Protein AF-A0A8T1SJC2-F1 (afdb_monomer)

Radius of gyration: 36.07 Å; Cα contacts (8 Å, |Δi|>4): 46; chains: 1; bounding box: 62×109×78 Å

Secondary structure (DSSP, 8-state):
----TT--HHHHHHH--HHHHHHHHHHHHTT--HHHHHHHHHHH-GGG------PPPHHHHHHHHHHHHHHH-STTTSS--HHHHHHHHHHT-----HHHHHHHHHHHHHTT---S---------HHHHHHHHHHHHHHHHHHHHH-S-HHHHHHHHHHHHHHTHHHHHHHHHHHHHHHSPPGGGGG---PPP----------------------------------------------

Nearest PDB structures (foldseek):
  7qv2-assembly1_o  TM=2.869E-01  e=4.899E+00  Bacillus subtilis subsp. subtilis str. 168

Mean predicted aligned error: 22.38 Å

Solvent-accessible surface area (backbone atoms only — not comparable to full-atom values): 15825 Å² total; per-residue (Å²): 131,86,76,66,91,80,67,52,70,72,56,52,62,70,68,61,46,71,68,55,53,53,49,50,51,50,63,65,46,70,79,59,49,69,68,58,54,36,58,60,34,48,80,77,40,52,89,77,42,71,89,76,85,68,80,76,61,65,70,62,51,40,54,49,51,43,52,50,34,43,71,72,42,60,92,75,30,59,76,55,51,59,67,60,52,50,50,56,53,56,74,62,61,68,73,78,46,72,65,56,48,51,47,56,56,44,54,76,62,50,82,77,73,69,94,61,93,65,73,67,78,87,68,91,43,76,65,59,51,50,52,53,52,49,51,51,48,53,50,40,52,50,40,59,74,68,42,92,45,62,71,60,30,52,53,52,43,51,47,57,58,58,74,43,43,69,58,53,53,52,51,54,49,56,55,50,57,75,66,55,75,62,77,67,71,78,66,67,73,79,76,77,79,84,76,82,85,75,89,87,85,90,81,89,84,84,87,82,89,84,84,86,84,88,83,88,90,85,86,91,86,88,84,91,81,92,87,88,88,84,81,85,89,81,90,87,86,92,134

Sequence (239 aa):
MDADPNVNVMECWKSFNIADCITYIKQAMDPIKPETVNACWRNLWKDCVNDFKGFPAIDKEVECIVQVARQVGGDGFVDILEEEIEELIEGHRETLTNEELEELIKSSTEDEDDDDEQEEPTTWTLHKFSEVFQAAKHLNDLISDYDPSMERSLKITRSITGDLRPYQEMFEELKREQRQLPITMFFKKKQPAATSRAEPEPTTSSMTCSLSPEPGPSCPRSTSSHDDLLIVLSEEEED

Structure (mmCIF, N/CA/C/O backbone):
data_AF-A0A8T1SJC2-F1
#
_entry.id   AF-A0A8T1SJC2-F1
#
loop_
_atom_site.group_PDB
_atom_site.id
_atom_site.type_symbol
_atom_site.label_atom_id
_atom_site.label_alt_id
_atom_site.label_comp_id
_atom_site.label_asym_id
_atom_site.label_entity_id
_atom_site.label_seq_id
_atom_site.pdbx_PDB_ins_code
_atom_site.Cartn_x
_atom_site.Cartn_y
_atom_site.Cartn_z
_atom_site.occupancy
_atom_site.B_iso_or_equiv
_atom_site.auth_seq_id
_atom_site.auth_comp_id
_atom_site.auth_asym_id
_atom_site.auth_atom_id
_atom_site.pdbx_PDB_model_num
ATOM 1 N N . MET A 1 1 ? -34.058 8.484 24.237 1.00 47.44 1 MET A N 1
ATOM 2 C CA . MET A 1 1 ? -33.501 9.717 24.819 1.00 47.44 1 MET A CA 1
ATOM 3 C C . MET A 1 1 ? -34.649 10.697 24.914 1.00 47.44 1 MET A C 1
ATOM 5 O O . MET A 1 1 ? -35.005 11.297 23.907 1.00 47.44 1 MET A O 1
ATOM 9 N N . ASP A 1 2 ? -35.290 10.772 26.077 1.00 49.81 2 ASP A N 1
ATOM 10 C CA . ASP A 1 2 ? -36.198 11.877 26.373 1.00 49.81 2 ASP A CA 1
ATOM 11 C C . ASP A 1 2 ? -35.328 13.129 26.475 1.00 49.81 2 ASP A C 1
ATOM 13 O O . ASP A 1 2 ? -34.525 13.266 27.396 1.00 49.81 2 ASP A O 1
ATOM 17 N N . ALA A 1 3 ? -35.380 13.975 25.449 1.00 59.12 3 ALA A N 1
ATOM 18 C CA . ALA A 1 3 ? -34.645 15.227 25.448 1.00 59.12 3 ALA A CA 1
ATOM 19 C C . ALA A 1 3 ? -35.291 16.144 26.491 1.00 59.12 3 ALA A C 1
ATOM 21 O O . ALA A 1 3 ? -36.407 16.618 26.281 1.00 59.12 3 ALA A O 1
ATOM 22 N N . ASP A 1 4 ? -34.607 16.366 27.615 1.00 64.12 4 ASP A N 1
ATOM 23 C CA . ASP A 1 4 ? -34.983 17.410 28.563 1.00 64.12 4 ASP A CA 1
ATOM 24 C C . ASP A 1 4 ? -34.840 18.767 27.845 1.00 64.12 4 ASP A C 1
ATOM 26 O O . ASP A 1 4 ? -33.728 19.151 27.461 1.00 64.12 4 ASP A O 1
ATOM 30 N N . PRO A 1 5 ? -35.949 19.489 27.601 1.00 66.25 5 PRO A N 1
ATOM 31 C CA . PRO A 1 5 ? -35.950 20.706 26.795 1.00 66.25 5 PRO A CA 1
ATOM 32 C C . PRO A 1 5 ? -35.221 21.881 27.465 1.00 66.25 5 PRO A C 1
ATOM 34 O O . PRO A 1 5 ? -35.155 22.960 26.876 1.00 66.25 5 PRO A O 1
ATOM 37 N N . ASN A 1 6 ? -34.683 21.695 28.675 1.00 65.50 6 ASN A N 1
ATOM 38 C CA . ASN A 1 6 ? -34.000 22.735 29.435 1.00 65.50 6 ASN A CA 1
ATOM 39 C C . ASN A 1 6 ? -32.464 22.622 29.427 1.00 65.50 6 ASN A C 1
ATOM 41 O O . ASN A 1 6 ? -31.791 23.432 30.066 1.00 65.50 6 ASN A O 1
ATOM 45 N N . VAL A 1 7 ? -31.887 21.644 28.718 1.00 66.81 7 VAL A N 1
ATOM 46 C CA . VAL A 1 7 ? -30.428 21.472 28.671 1.00 66.81 7 VAL A CA 1
ATOM 47 C C . VAL A 1 7 ? -29.821 22.372 27.596 1.00 66.81 7 VAL A C 1
ATOM 49 O O . VAL A 1 7 ? -30.083 22.242 26.400 1.00 66.81 7 VAL A O 1
ATOM 52 N N . ASN A 1 8 ? -28.978 23.307 28.028 1.00 81.06 8 ASN A N 1
ATOM 53 C CA . ASN A 1 8 ? -28.219 24.173 27.137 1.00 81.06 8 ASN A CA 1
ATOM 54 C C . ASN A 1 8 ? -27.207 23.335 26.339 1.00 81.06 8 ASN A C 1
ATOM 56 O O . ASN A 1 8 ? -26.410 22.601 26.919 1.00 81.06 8 ASN A O 1
ATOM 60 N N . VAL A 1 9 ? -27.176 23.497 25.013 1.00 82.44 9 VAL A N 1
ATOM 61 C CA . VAL A 1 9 ? -26.217 22.826 24.115 1.00 82.44 9 VAL A CA 1
ATOM 62 C C . VAL A 1 9 ? -24.773 22.975 24.614 1.00 82.44 9 VAL A C 1
ATOM 64 O O . VAL A 1 9 ? -24.006 22.018 24.578 1.00 82.44 9 VAL A O 1
ATOM 67 N N . MET A 1 10 ? -24.406 24.143 25.152 1.00 84.56 10 MET A N 1
ATOM 68 C CA . MET A 1 10 ? -23.069 24.388 25.712 1.00 84.56 10 MET A CA 1
ATOM 69 C C . MET A 1 10 ? -22.755 23.546 26.952 1.00 84.56 10 MET A C 1
ATOM 71 O O . MET A 1 10 ? -21.589 23.286 27.233 1.00 84.56 10 MET A O 1
ATOM 75 N N . GLU A 1 11 ? -23.769 23.158 27.716 1.00 84.06 11 GLU A N 1
ATOM 76 C CA . GLU A 1 11 ? -23.623 22.307 28.894 1.00 84.06 11 GLU A CA 1
ATOM 77 C C . GLU A 1 11 ? -23.481 20.838 28.484 1.00 84.06 11 GLU A C 1
ATOM 79 O O . GLU A 1 11 ? -22.585 20.168 28.991 1.00 84.06 11 GLU A O 1
ATOM 84 N N . CYS A 1 12 ? -24.224 20.395 27.460 1.00 81.00 12 CYS A N 1
ATOM 85 C CA . CYS A 1 12 ? -24.012 19.093 26.817 1.00 81.00 12 CYS A CA 1
ATOM 86 C C . CYS A 1 12 ? -22.585 18.935 26.278 1.00 81.00 12 CYS A C 1
ATOM 88 O O . CYS A 1 12 ? -21.948 17.913 26.500 1.00 81.00 12 CYS A O 1
ATOM 90 N N . TRP A 1 13 ? -22.051 19.949 25.586 1.00 85.12 13 TRP A N 1
ATOM 91 C CA . TRP A 1 13 ? -20.682 19.889 25.056 1.00 85.12 13 TRP A CA 1
ATOM 92 C C . TRP A 1 13 ? -19.616 19.819 26.151 1.00 85.12 13 TRP A C 1
ATOM 94 O O . TRP A 1 13 ? -18.551 19.256 25.926 1.00 85.12 13 TRP A O 1
ATOM 104 N N . LYS A 1 14 ? -19.882 20.397 27.327 1.00 87.94 14 LYS A N 1
ATOM 105 C CA . LYS A 1 14 ? -18.957 20.344 28.466 1.00 87.94 14 LYS A CA 1
ATOM 106 C C . LYS A 1 14 ? -18.981 18.998 29.183 1.00 87.94 14 LYS A C 1
ATOM 108 O O . LYS A 1 14 ? -17.967 18.632 29.768 1.00 87.94 14 LYS A O 1
ATOM 113 N N . SER A 1 15 ? -20.117 18.304 29.183 1.00 88.88 15 SER A N 1
ATOM 114 C CA . SER A 1 15 ? -20.247 16.975 29.787 1.00 88.88 15 SER A CA 1
ATOM 115 C C . SER A 1 15 ? -19.859 15.841 28.836 1.00 88.88 15 SER A C 1
ATOM 117 O O . SER A 1 15 ? -19.538 14.754 29.313 1.00 88.88 15 SER A O 1
ATOM 119 N N . PHE A 1 16 ? -19.840 16.098 27.525 1.00 91.69 16 PHE A N 1
ATOM 120 C CA . PHE A 1 16 ? -19.453 15.127 26.507 1.00 91.69 16 PHE A CA 1
ATOM 121 C C . PHE A 1 16 ? -17.968 14.771 26.600 1.00 91.69 16 PHE A C 1
ATOM 123 O O . PHE A 1 16 ? -17.090 15.613 26.395 1.00 91.69 16 PHE A O 1
ATOM 130 N N . ASN A 1 17 ? -17.684 13.506 26.884 1.00 93.00 17 ASN A N 1
ATOM 131 C CA . ASN A 1 17 ? -16.327 12.994 27.025 1.00 93.00 17 ASN A CA 1
ATOM 132 C C . ASN A 1 17 ? -15.983 11.959 25.935 1.00 93.00 17 ASN A C 1
ATOM 134 O O . ASN A 1 17 ? -16.789 11.617 25.070 1.00 93.00 17 ASN A O 1
ATOM 138 N N . ILE A 1 18 ? -14.741 11.469 25.954 1.00 94.12 18 ILE A N 1
ATOM 139 C CA . ILE A 1 18 ? -14.240 10.514 24.953 1.00 94.12 18 ILE A CA 1
ATOM 140 C C . ILE A 1 18 ? -15.013 9.187 25.004 1.00 94.12 18 ILE A C 1
ATOM 142 O O . ILE A 1 18 ? -15.273 8.607 23.952 1.00 94.12 18 ILE A O 1
ATOM 146 N N . ALA A 1 19 ? -15.427 8.721 26.186 1.00 93.12 19 ALA A N 1
ATOM 147 C CA . ALA A 1 19 ? -16.212 7.494 26.308 1.00 93.12 19 ALA A CA 1
ATOM 148 C C . ALA A 1 19 ? -17.596 7.648 25.661 1.00 93.12 19 ALA A C 1
ATOM 150 O O . ALA A 1 19 ? -18.057 6.730 24.979 1.00 93.12 19 ALA A O 1
ATOM 151 N N . ASP A 1 20 ? -18.217 8.825 25.792 1.00 91.94 20 ASP A N 1
ATOM 152 C CA . ASP A 1 20 ? -19.460 9.142 25.085 1.00 91.94 20 ASP A CA 1
ATOM 153 C C . ASP A 1 20 ? -19.234 9.094 23.570 1.00 91.94 20 ASP A C 1
ATOM 155 O O . ASP A 1 20 ? -19.981 8.429 22.857 1.00 91.94 20 ASP A O 1
ATOM 159 N N . CYS A 1 21 ? -18.160 9.720 23.076 1.00 94.06 21 CYS A N 1
ATOM 160 C CA . CYS A 1 21 ? -17.791 9.697 21.657 1.00 94.06 21 CYS A CA 1
ATOM 161 C C . CYS A 1 21 ? -17.647 8.269 21.113 1.00 94.06 21 CYS A C 1
ATOM 163 O O . CYS A 1 21 ? -18.277 7.920 20.116 1.00 94.06 21 CYS A O 1
ATOM 165 N N . ILE A 1 22 ? -16.871 7.423 21.799 1.00 94.12 22 ILE A N 1
ATOM 166 C CA . ILE A 1 22 ? -16.666 6.018 21.421 1.00 94.12 22 ILE A CA 1
ATOM 167 C C . ILE A 1 22 ? -18.001 5.267 21.416 1.00 94.12 22 ILE A C 1
ATOM 169 O O . ILE A 1 22 ? -18.289 4.514 20.485 1.00 94.12 22 ILE A O 1
ATOM 173 N N . THR A 1 23 ? -18.842 5.509 22.423 1.00 95.38 23 THR A N 1
ATOM 174 C CA . THR A 1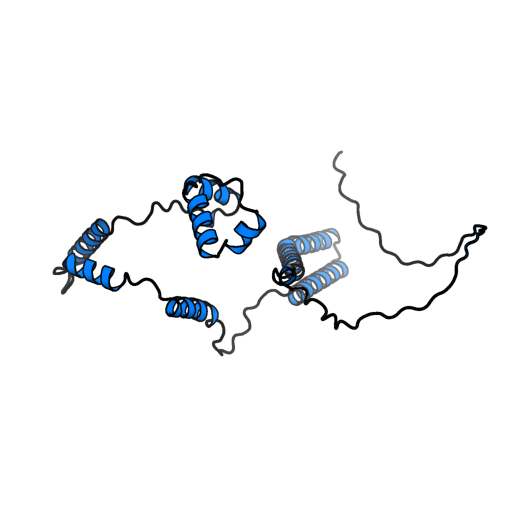 23 ? -20.169 4.893 22.523 1.00 95.38 23 THR A CA 1
ATOM 175 C C . THR A 1 23 ? -21.055 5.291 21.345 1.00 95.38 23 THR A C 1
ATOM 177 O O . THR A 1 23 ? -21.683 4.425 20.740 1.00 95.38 23 THR A O 1
ATOM 180 N N . TYR A 1 24 ? -21.079 6.571 20.970 1.00 94.06 24 TYR A N 1
ATOM 181 C CA . TYR A 1 24 ? -21.864 7.042 19.830 1.00 94.06 24 TYR A CA 1
ATOM 182 C C . TYR A 1 24 ? -21.338 6.519 18.498 1.00 94.06 24 TYR A C 1
ATOM 184 O O . TYR A 1 24 ? -22.141 6.137 17.651 1.00 94.06 24 TYR A O 1
ATOM 192 N N . ILE A 1 25 ? -20.016 6.453 18.314 1.00 95.38 25 ILE A N 1
ATOM 193 C CA . ILE A 1 25 ? -19.422 5.843 17.120 1.00 95.38 25 ILE A CA 1
ATOM 194 C C . ILE A 1 25 ? -19.859 4.382 17.033 1.00 95.38 25 ILE A C 1
ATOM 196 O O . ILE A 1 25 ? -20.393 3.979 16.006 1.00 95.38 25 ILE A O 1
ATOM 200 N N . LYS A 1 26 ? -19.725 3.608 18.116 1.00 93.88 26 LYS A N 1
ATOM 201 C CA . LYS A 1 26 ? -20.184 2.215 18.154 1.00 93.88 26 LYS A CA 1
ATOM 202 C C . LYS A 1 26 ? -21.667 2.106 17.781 1.00 93.88 26 LYS A C 1
ATOM 204 O O . LYS A 1 26 ? -22.004 1.383 16.853 1.00 93.88 26 LYS A O 1
ATOM 209 N N . GLN A 1 27 ? -22.533 2.886 18.428 1.00 94.06 27 GLN A N 1
ATOM 210 C CA . GLN A 1 27 ? -23.975 2.883 18.154 1.00 94.06 27 GLN A CA 1
ATOM 211 C C . GLN A 1 27 ? -24.322 3.282 16.715 1.00 94.06 27 GLN A C 1
ATOM 213 O O . GLN A 1 27 ? -25.293 2.779 16.159 1.00 94.06 27 GLN A O 1
ATOM 218 N N . ALA A 1 28 ? -23.560 4.195 16.111 1.00 93.81 28 ALA A N 1
ATOM 219 C CA . ALA A 1 28 ? -23.745 4.595 14.721 1.00 93.81 28 ALA A CA 1
ATOM 220 C C . ALA A 1 28 ? -23.249 3.527 13.735 1.00 93.81 28 ALA A C 1
ATOM 222 O O . ALA A 1 28 ? -23.785 3.426 12.632 1.00 93.81 28 ALA A O 1
ATOM 223 N N . MET A 1 29 ? -22.250 2.734 14.130 1.00 91.56 29 MET A N 1
ATOM 224 C CA . MET A 1 29 ? -21.680 1.657 13.323 1.00 91.56 29 MET A CA 1
ATOM 225 C C . MET A 1 29 ? -22.481 0.352 13.420 1.00 91.56 29 MET A C 1
ATOM 227 O O . MET A 1 29 ? -22.568 -0.353 12.420 1.00 91.56 29 MET A O 1
ATOM 231 N N . ASP A 1 30 ? -23.114 0.048 14.559 1.00 90.12 30 ASP A N 1
ATOM 232 C CA . ASP A 1 30 ? -23.884 -1.192 14.780 1.00 90.12 30 ASP A CA 1
ATOM 233 C C . ASP A 1 30 ? -24.941 -1.496 13.682 1.00 90.12 30 ASP A C 1
ATOM 235 O O . ASP A 1 30 ? -25.086 -2.657 13.293 1.00 90.12 30 ASP A O 1
ATOM 239 N N . PRO A 1 31 ? -25.683 -0.512 13.125 1.00 93.62 31 PRO A N 1
ATOM 240 C CA . PRO A 1 31 ? -26.645 -0.757 12.048 1.00 93.62 31 PRO A CA 1
ATOM 241 C C . PRO A 1 31 ? -25.998 -0.975 10.674 1.00 93.62 31 PRO A C 1
ATOM 243 O O . PRO A 1 31 ? -26.676 -1.411 9.735 1.00 93.62 31 PRO A O 1
ATOM 246 N N . ILE A 1 32 ? -24.721 -0.616 10.513 1.00 91.56 32 ILE A N 1
ATOM 247 C CA . ILE A 1 32 ? -24.024 -0.679 9.233 1.00 91.56 32 ILE A CA 1
ATOM 248 C C . ILE A 1 32 ? -23.589 -2.118 8.985 1.00 91.56 32 ILE A C 1
ATOM 250 O O . ILE A 1 32 ? -22.736 -2.679 9.666 1.00 91.56 32 ILE A O 1
ATOM 254 N N . LYS A 1 33 ? -24.169 -2.717 7.947 1.00 88.56 33 LYS A N 1
ATOM 255 C CA . LYS A 1 33 ? -23.832 -4.078 7.546 1.00 88.56 33 LYS A CA 1
ATOM 256 C C . LYS A 1 33 ? -22.456 -4.131 6.870 1.00 88.56 33 LYS A C 1
ATOM 258 O O . LYS A 1 33 ? -22.167 -3.247 6.053 1.00 88.56 33 LYS A O 1
ATOM 263 N N . PRO A 1 34 ? -21.657 -5.187 7.103 1.00 83.50 34 PRO A N 1
ATOM 264 C CA . PRO A 1 34 ? -20.398 -5.402 6.393 1.00 83.50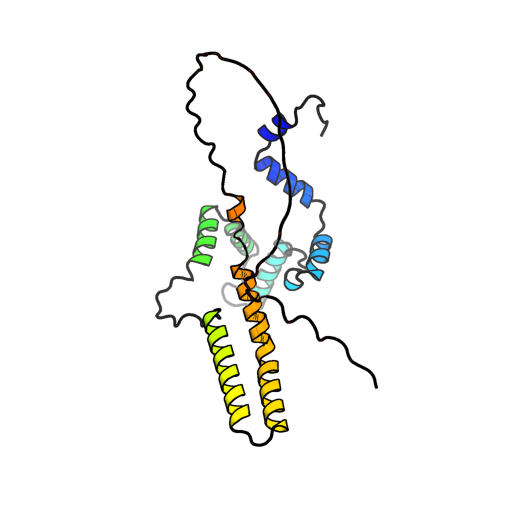 34 PRO A CA 1
ATOM 265 C C . PRO A 1 34 ? -20.563 -5.370 4.870 1.00 83.50 34 PRO A C 1
ATOM 267 O O . PRO A 1 34 ? -19.732 -4.800 4.171 1.00 83.50 34 PRO A O 1
ATOM 270 N N . GLU A 1 35 ? -21.678 -5.886 4.342 1.00 87.44 35 GLU A N 1
ATOM 271 C CA . GLU A 1 35 ? -21.971 -5.855 2.906 1.00 87.44 35 GLU A CA 1
ATOM 272 C C . GLU A 1 35 ? -22.070 -4.426 2.361 1.00 87.44 35 GLU A C 1
ATOM 274 O O . GLU A 1 35 ? -21.630 -4.165 1.242 1.00 87.44 35 GLU A O 1
ATOM 279 N N . THR A 1 36 ? -22.620 -3.495 3.146 1.00 88.25 36 THR A N 1
ATOM 280 C CA . THR A 1 36 ? -22.735 -2.083 2.764 1.00 88.25 36 THR A CA 1
ATOM 281 C C . THR A 1 36 ? -21.357 -1.434 2.700 1.00 88.25 36 THR A C 1
ATOM 283 O O . THR A 1 36 ? -21.043 -0.751 1.728 1.00 88.25 36 THR A O 1
ATOM 286 N N . VAL A 1 37 ? -20.515 -1.685 3.706 1.00 88.38 37 VAL A N 1
ATOM 287 C CA . VAL A 1 37 ? -19.138 -1.169 3.763 1.00 88.38 37 VAL A CA 1
ATOM 288 C C . VAL A 1 37 ? -18.321 -1.727 2.598 1.00 88.38 37 VAL A C 1
ATOM 290 O O . VAL A 1 37 ? -17.728 -0.964 1.838 1.00 88.38 37 VAL A O 1
ATOM 293 N N . ASN A 1 38 ? -18.382 -3.040 2.381 1.00 88.88 38 ASN A N 1
ATOM 294 C CA . ASN A 1 38 ? -17.704 -3.714 1.279 1.00 88.88 38 ASN A CA 1
ATOM 295 C C . ASN A 1 38 ? -18.177 -3.227 -0.093 1.00 88.88 38 ASN A C 1
ATOM 297 O O . ASN A 1 38 ? -17.360 -3.073 -0.996 1.00 88.88 38 ASN A O 1
ATOM 301 N N . ALA A 1 39 ? -19.471 -2.952 -0.275 1.00 88.88 39 ALA A N 1
ATOM 302 C CA . ALA A 1 39 ? -19.983 -2.398 -1.526 1.00 88.88 39 ALA A CA 1
ATOM 303 C C . ALA A 1 39 ? -19.429 -0.991 -1.808 1.00 88.88 39 ALA A C 1
ATOM 305 O O . ALA A 1 39 ? -19.075 -0.697 -2.951 1.00 88.88 39 ALA A O 1
ATOM 306 N N . CYS A 1 40 ? -19.307 -0.146 -0.779 1.00 89.44 40 CYS A N 1
ATOM 307 C CA . CYS A 1 40 ? -18.690 1.175 -0.900 1.00 89.44 40 CYS A CA 1
ATOM 308 C C . CYS A 1 40 ? -17.198 1.072 -1.249 1.00 89.44 40 CYS A C 1
ATOM 310 O O . CYS A 1 40 ? -16.745 1.707 -2.203 1.00 89.44 40 CYS A O 1
ATOM 312 N N . TRP A 1 41 ? -16.446 0.234 -0.527 1.00 92.50 41 TRP A N 1
ATOM 313 C CA . TRP A 1 41 ? -15.008 0.070 -0.752 1.00 92.50 41 TRP A CA 1
ATOM 314 C C . TRP A 1 41 ? -14.680 -0.613 -2.075 1.00 92.50 41 TRP A C 1
ATOM 316 O O . TRP A 1 41 ? -13.688 -0.260 -2.694 1.00 92.50 41 TRP A O 1
ATOM 326 N N . ARG A 1 42 ? -15.540 -1.492 -2.598 1.00 90.62 42 ARG A N 1
ATOM 327 C CA . ARG A 1 42 ? -15.297 -2.215 -3.860 1.00 90.62 42 ARG A CA 1
ATOM 328 C C . ARG A 1 42 ? -14.997 -1.309 -5.053 1.00 90.62 42 ARG A C 1
ATOM 330 O O . ARG A 1 42 ? -14.273 -1.719 -5.959 1.00 90.62 42 ARG A O 1
ATOM 337 N N . ASN A 1 43 ? -15.560 -0.104 -5.071 1.00 86.94 43 ASN A N 1
ATOM 338 C CA . ASN A 1 43 ? -15.340 0.857 -6.152 1.00 86.94 43 ASN A CA 1
ATOM 339 C C . ASN A 1 43 ? -14.096 1.731 -5.945 1.00 86.94 43 ASN A C 1
ATOM 341 O O . ASN A 1 43 ? -13.584 2.272 -6.919 1.00 86.94 43 ASN A O 1
ATOM 345 N N . LEU A 1 44 ? -13.626 1.874 -4.703 1.00 90.56 44 LEU A N 1
ATOM 346 C CA . LEU A 1 44 ? -12.507 2.749 -4.338 1.00 90.56 44 LEU A CA 1
ATOM 347 C C . LEU A 1 44 ? -11.205 1.965 -4.146 1.00 90.56 44 LEU A C 1
ATOM 349 O O . LEU A 1 44 ? -10.156 2.391 -4.612 1.00 90.56 44 LEU A O 1
ATOM 353 N N . TRP A 1 45 ? -11.285 0.814 -3.483 1.00 89.50 45 TRP A N 1
ATOM 354 C CA . TRP A 1 45 ? -10.164 -0.045 -3.135 1.00 89.50 45 TRP A CA 1
ATOM 355 C C . TRP A 1 45 ? -10.625 -1.503 -3.041 1.00 89.50 45 TRP A C 1
ATOM 357 O O . TRP A 1 45 ? -11.162 -1.956 -2.029 1.00 89.50 45 TRP A O 1
ATOM 367 N N . LYS A 1 46 ? -10.414 -2.255 -4.125 1.00 85.88 46 LYS A N 1
ATOM 368 C CA . LYS A 1 46 ? -10.862 -3.651 -4.235 1.00 85.88 46 LYS A CA 1
ATOM 369 C C . LYS A 1 46 ? -10.146 -4.586 -3.265 1.00 85.88 46 LYS A C 1
ATOM 371 O O . LYS A 1 46 ? -10.800 -5.452 -2.703 1.00 85.88 46 LYS A O 1
ATOM 376 N N . ASP A 1 47 ? -8.854 -4.375 -3.037 1.00 85.62 47 ASP A N 1
ATOM 377 C CA . ASP A 1 47 ? -8.045 -5.257 -2.185 1.00 85.62 47 ASP A CA 1
ATOM 378 C C . ASP A 1 47 ? -8.430 -5.179 -0.698 1.00 85.62 47 ASP A C 1
ATOM 380 O O . ASP A 1 47 ? -8.217 -6.133 0.043 1.00 85.62 47 ASP A O 1
ATOM 384 N N . CYS A 1 48 ? -9.064 -4.085 -0.259 1.00 81.50 48 CYS A N 1
ATOM 385 C CA . CYS A 1 48 ? -9.615 -3.968 1.095 1.00 81.50 48 CYS A CA 1
ATOM 386 C C . CYS A 1 48 ? -10.976 -4.657 1.270 1.00 81.50 48 CYS A C 1
ATOM 388 O O . CYS A 1 48 ? -11.448 -4.798 2.398 1.00 81.50 48 CYS A O 1
ATOM 390 N N . VAL A 1 49 ? -11.635 -5.076 0.185 1.00 85.44 49 VAL A N 1
ATOM 391 C CA . VAL A 1 49 ? -12.900 -5.809 0.268 1.00 85.44 49 VAL A CA 1
ATOM 392 C C . VAL A 1 49 ? -12.598 -7.279 0.492 1.00 85.44 49 VAL A C 1
ATOM 394 O O . VAL A 1 49 ? -12.225 -7.992 -0.436 1.00 85.44 49 VAL A O 1
ATOM 397 N N . ASN A 1 50 ? -12.816 -7.747 1.717 1.00 76.94 50 ASN A N 1
ATOM 398 C CA . ASN A 1 50 ? -12.777 -9.169 2.021 1.00 76.94 50 ASN A CA 1
ATOM 399 C C . ASN A 1 50 ? -14.198 -9.726 2.193 1.00 76.94 50 ASN A C 1
ATOM 401 O O . ASN A 1 50 ? -15.087 -9.085 2.753 1.00 76.94 50 ASN A O 1
ATOM 405 N N . ASP A 1 51 ? -14.422 -10.948 1.712 1.00 75.88 51 ASP A N 1
ATOM 406 C CA . ASP A 1 51 ? -15.665 -11.695 1.949 1.00 75.88 51 ASP A CA 1
ATOM 407 C C . ASP A 1 51 ? -15.594 -12.471 3.271 1.00 75.88 51 ASP A C 1
ATOM 409 O O . ASP A 1 51 ? -16.220 -13.522 3.426 1.00 75.88 51 ASP A O 1
ATOM 413 N N . PHE A 1 52 ? -14.805 -11.971 4.224 1.00 78.38 52 PHE A N 1
ATOM 414 C CA . PHE A 1 52 ? -14.550 -12.650 5.478 1.00 78.38 52 PHE A CA 1
ATOM 415 C C . PHE A 1 52 ? -15.867 -12.836 6.240 1.00 78.38 52 PHE A C 1
ATOM 417 O O . PHE A 1 52 ? -16.536 -11.877 6.621 1.00 78.38 52 PHE A O 1
ATOM 424 N N . LYS A 1 53 ? -16.269 -14.095 6.435 1.00 70.31 53 LYS A N 1
ATOM 425 C CA . LYS A 1 53 ? -17.529 -14.467 7.102 1.00 70.31 53 LYS A CA 1
ATOM 426 C C . LYS A 1 53 ? -17.368 -14.680 8.607 1.00 70.31 53 LYS A C 1
ATOM 428 O O . LYS A 1 53 ? -18.252 -15.257 9.235 1.00 70.31 53 LYS A O 1
ATOM 433 N N . GLY A 1 54 ? -16.272 -14.181 9.174 1.00 68.88 54 GLY A N 1
ATOM 434 C CA . GLY A 1 54 ? -15.853 -14.500 10.529 1.00 68.88 54 GLY A CA 1
ATOM 435 C C . GLY A 1 54 ? -14.972 -15.745 10.572 1.00 68.88 54 GLY A C 1
ATOM 436 O O . GLY A 1 54 ? -14.813 -16.461 9.581 1.00 68.88 54 GLY A O 1
ATOM 437 N N . PHE A 1 55 ? -14.400 -15.984 11.745 1.00 71.56 55 PHE A N 1
ATOM 438 C CA . PHE A 1 55 ? -13.712 -17.231 12.047 1.00 71.56 55 PHE A CA 1
ATOM 439 C C . PHE A 1 55 ? -14.746 -18.330 12.351 1.00 71.56 55 PHE A C 1
ATOM 441 O O . PHE A 1 55 ? -15.833 -18.018 12.853 1.00 71.56 55 PHE A O 1
ATOM 448 N N . PRO A 1 56 ? -14.460 -19.604 12.029 1.00 70.38 56 PRO A N 1
ATOM 449 C CA . PRO A 1 56 ? -15.295 -20.716 12.472 1.00 70.38 56 PRO A CA 1
ATOM 450 C C . PRO A 1 56 ? -15.413 -20.737 14.004 1.00 70.38 56 PRO A C 1
ATOM 452 O O . PRO A 1 56 ? -14.600 -20.150 14.717 1.00 70.38 56 PRO A O 1
ATOM 455 N N . ALA A 1 57 ? -16.454 -21.402 14.513 1.00 80.56 57 ALA A N 1
ATOM 456 C CA . ALA A 1 57 ? -16.582 -21.633 15.949 1.00 80.56 57 ALA A CA 1
ATOM 457 C C . ALA A 1 57 ? -15.343 -22.378 16.463 1.00 80.56 57 ALA A C 1
ATOM 459 O O . ALA A 1 57 ? -14.917 -23.343 15.826 1.00 80.56 57 ALA A O 1
ATOM 460 N N . ILE A 1 58 ? -14.799 -21.928 17.597 1.00 82.12 58 ILE A N 1
ATOM 461 C CA . ILE A 1 58 ? -13.558 -22.459 18.180 1.00 82.12 58 ILE A CA 1
ATOM 462 C C . ILE A 1 58 ? -13.660 -23.977 18.360 1.00 82.12 58 ILE A C 1
ATOM 464 O O . ILE A 1 58 ? -12.773 -24.687 17.909 1.00 82.12 58 ILE A O 1
ATOM 468 N N . ASP A 1 59 ? -14.790 -24.472 18.868 1.00 84.38 59 ASP A N 1
ATOM 469 C CA . ASP A 1 59 ? -15.053 -25.902 19.081 1.00 84.38 59 ASP A CA 1
ATOM 470 C C . ASP A 1 59 ? -14.846 -26.735 17.802 1.00 84.38 59 ASP A C 1
ATOM 472 O O . ASP A 1 59 ? -14.277 -27.823 17.823 1.00 84.38 59 ASP A O 1
ATOM 476 N N . LYS A 1 60 ? -15.261 -26.196 16.648 1.00 86.50 60 LYS A N 1
ATOM 477 C CA . LYS A 1 60 ? -15.099 -26.871 15.354 1.00 86.50 60 LYS A CA 1
ATOM 478 C C . LYS A 1 60 ? -13.639 -26.887 14.900 1.00 86.50 60 LYS A C 1
ATOM 480 O O . LYS A 1 60 ? -13.220 -27.819 14.218 1.00 86.50 60 LYS A O 1
ATOM 485 N N . GLU A 1 61 ? -12.887 -25.843 15.227 1.00 89.31 61 GLU A N 1
ATOM 486 C CA . GLU A 1 61 ? -11.466 -25.758 14.898 1.00 89.31 61 GLU A CA 1
ATOM 487 C C . GLU A 1 61 ? -10.647 -26.708 15.778 1.00 89.31 61 GLU A C 1
ATOM 489 O O . GLU A 1 61 ? -9.798 -27.429 15.261 1.00 89.31 61 GLU A O 1
ATOM 494 N N . VAL A 1 62 ? -10.966 -26.786 17.074 1.00 91.94 62 VAL A N 1
ATOM 495 C CA . VAL A 1 62 ? -10.374 -27.738 18.025 1.00 91.94 62 VAL A CA 1
ATOM 496 C C . VAL A 1 62 ? -10.560 -29.174 17.531 1.00 91.94 62 VAL A C 1
ATOM 498 O O . VAL A 1 62 ? -9.573 -29.892 17.361 1.00 91.94 62 VAL A O 1
ATOM 501 N N . GLU A 1 63 ? -11.794 -29.570 17.196 1.00 91.88 63 GLU A N 1
ATOM 502 C CA . GLU A 1 63 ? -12.088 -30.904 16.650 1.00 91.88 63 GLU A CA 1
ATOM 503 C C . GLU A 1 63 ? -11.262 -31.187 15.379 1.00 91.88 63 GLU A C 1
ATOM 505 O O . GLU A 1 63 ? -10.680 -32.265 15.219 1.00 91.88 63 GLU A O 1
ATOM 510 N N . CYS A 1 64 ? -11.157 -30.200 14.484 1.00 93.06 64 CYS A N 1
ATOM 511 C CA . CYS A 1 64 ? -10.401 -30.315 13.239 1.00 93.06 64 CYS A CA 1
ATOM 512 C C . CYS A 1 64 ? -8.895 -30.509 13.493 1.00 93.06 64 CYS A C 1
ATOM 514 O O . CYS A 1 64 ? -8.278 -31.393 12.895 1.00 93.06 64 CYS A O 1
ATOM 516 N N . ILE A 1 65 ? -8.307 -29.733 14.410 1.00 92.94 65 ILE A N 1
ATOM 517 C CA . ILE A 1 65 ? -6.890 -29.827 14.790 1.00 92.94 65 ILE A CA 1
ATOM 518 C C . ILE A 1 65 ? -6.582 -31.215 15.354 1.00 92.94 65 ILE A C 1
ATOM 520 O O . ILE A 1 65 ? -5.639 -31.864 14.893 1.00 92.94 65 ILE A O 1
ATOM 524 N N . VAL A 1 66 ? -7.399 -31.709 16.290 1.00 94.19 66 VAL A N 1
ATOM 525 C CA . VAL A 1 66 ? -7.237 -33.050 16.874 1.00 94.19 66 VAL A CA 1
ATOM 526 C C . VAL A 1 66 ? -7.366 -34.129 15.799 1.00 94.19 66 VAL A C 1
ATOM 528 O O . VAL A 1 66 ? -6.565 -35.067 15.740 1.00 94.19 66 VAL A O 1
ATOM 531 N N . GLN A 1 67 ? -8.342 -33.994 14.900 1.00 94.25 67 GLN A N 1
ATOM 532 C CA . GLN A 1 67 ? -8.529 -34.935 13.802 1.00 94.25 67 GLN A CA 1
ATOM 533 C C . GLN A 1 67 ? -7.312 -34.972 12.867 1.00 94.25 67 GLN A C 1
ATOM 535 O O . GLN A 1 67 ? -6.865 -36.060 12.493 1.00 94.25 67 GLN A O 1
ATOM 540 N N . VAL A 1 68 ? -6.764 -33.814 12.493 1.00 95.25 68 VAL A N 1
ATOM 541 C CA . VAL A 1 68 ? -5.577 -33.716 11.632 1.00 95.25 68 VAL A CA 1
ATOM 542 C C . VAL A 1 68 ? -4.341 -34.266 12.341 1.00 95.25 68 VAL A C 1
ATOM 544 O O . VAL A 1 68 ? -3.621 -35.061 11.740 1.00 95.25 68 VAL A O 1
ATOM 547 N N . ALA A 1 69 ? -4.123 -33.935 13.617 1.00 94.50 69 ALA A N 1
ATOM 548 C CA . ALA A 1 69 ? -3.021 -34.475 14.416 1.00 94.50 69 ALA A CA 1
ATOM 549 C C . ALA A 1 69 ? -3.041 -36.013 14.430 1.00 94.50 69 ALA A C 1
ATOM 551 O O . ALA A 1 69 ? -2.040 -36.664 14.120 1.00 94.50 69 ALA A O 1
ATOM 552 N N . ARG A 1 70 ? -4.219 -36.607 14.652 1.00 93.62 70 ARG A N 1
ATOM 553 C CA . ARG A 1 70 ? -4.402 -38.066 14.616 1.00 93.62 70 ARG A CA 1
ATOM 554 C C . ARG A 1 70 ? -4.181 -38.672 13.230 1.00 93.62 70 ARG A C 1
ATOM 556 O O . ARG A 1 70 ? -3.701 -39.799 13.138 1.00 93.62 70 ARG A O 1
ATOM 563 N N . GLN A 1 71 ? -4.527 -37.957 12.157 1.00 94.31 71 GLN A N 1
ATOM 564 C CA . GLN A 1 71 ? -4.282 -38.406 10.780 1.00 94.31 71 GLN A CA 1
ATOM 565 C C . GLN A 1 71 ? -2.802 -38.363 10.398 1.00 94.31 71 GLN A C 1
ATOM 567 O O . GLN A 1 71 ? -2.330 -39.271 9.715 1.00 94.31 71 GLN A O 1
ATOM 572 N N . VAL A 1 72 ? -2.081 -37.320 10.821 1.00 94.81 72 VAL A N 1
ATOM 573 C CA . VAL A 1 72 ? -0.628 -37.206 10.633 1.00 94.81 72 VAL A CA 1
ATOM 574 C C . VAL A 1 72 ? 0.081 -38.322 11.405 1.00 94.81 72 VAL A C 1
ATOM 576 O O . VAL A 1 72 ? 0.987 -38.963 10.871 1.00 94.81 72 VAL A O 1
ATOM 579 N N . GLY A 1 73 ? -0.388 -38.604 12.624 1.00 90.12 73 GLY A N 1
ATOM 580 C CA . GLY A 1 73 ? 0.171 -39.628 13.498 1.00 90.12 73 GLY A CA 1
ATOM 581 C C . GLY A 1 73 ? 1.563 -39.263 14.026 1.00 90.12 73 GLY A C 1
ATOM 582 O O . GLY A 1 73 ? 2.065 -38.162 13.823 1.00 90.12 73 GLY A O 1
ATOM 583 N N . GLY A 1 74 ? 2.196 -40.209 14.721 1.00 90.19 74 GLY A N 1
ATOM 584 C CA . GLY A 1 74 ? 3.473 -39.992 15.407 1.00 90.19 74 GLY A CA 1
ATOM 585 C C . GLY A 1 74 ? 3.315 -39.860 16.921 1.00 90.19 74 GLY A C 1
ATOM 586 O O . GLY A 1 74 ? 2.210 -39.681 17.434 1.00 90.19 74 GLY A O 1
ATOM 587 N N . ASP A 1 75 ? 4.436 -40.006 17.626 1.00 88.88 75 ASP A N 1
ATOM 588 C CA . ASP A 1 75 ? 4.480 -39.920 19.087 1.00 88.88 75 ASP A CA 1
ATOM 589 C C . ASP A 1 75 ? 4.045 -38.518 19.543 1.00 88.88 75 ASP A C 1
ATOM 591 O O . ASP A 1 75 ? 4.527 -37.518 19.010 1.00 88.88 75 ASP A O 1
ATOM 595 N N . GLY A 1 76 ? 3.085 -38.451 20.464 1.00 84.75 76 GLY A N 1
ATOM 596 C CA . GLY A 1 76 ? 2.494 -37.201 20.953 1.00 84.75 76 GLY A CA 1
ATOM 597 C C . GLY A 1 76 ? 1.349 -36.611 20.116 1.00 84.75 76 GLY A C 1
ATOM 598 O O . GLY A 1 76 ? 0.559 -35.858 20.665 1.00 84.75 76 GLY A O 1
ATOM 599 N N . PHE A 1 77 ? 1.177 -36.965 18.834 1.00 89.94 77 PHE A N 1
ATOM 600 C CA . PHE A 1 77 ? 0.053 -36.454 18.018 1.00 89.94 77 PHE A CA 1
ATOM 601 C C . PHE A 1 77 ? -1.207 -37.325 18.087 1.00 89.94 77 PHE A C 1
ATOM 603 O O . PHE A 1 77 ? -2.318 -36.834 17.893 1.00 89.94 77 PHE A O 1
ATOM 610 N N . VAL A 1 78 ? -1.050 -38.626 18.346 1.00 91.19 78 VAL A N 1
ATOM 611 C CA . VAL A 1 78 ? -2.184 -39.562 18.465 1.00 91.19 78 VAL A CA 1
ATOM 612 C C . VAL A 1 78 ? -2.941 -39.360 19.778 1.00 91.19 78 VAL A C 1
ATOM 614 O O . VAL A 1 78 ? -4.163 -39.516 19.809 1.00 91.19 78 VAL A O 1
ATOM 617 N N . ASP A 1 79 ? -2.216 -38.983 20.830 1.00 92.50 79 ASP A N 1
ATOM 618 C CA . ASP A 1 79 ? -2.735 -38.852 22.192 1.00 92.50 79 ASP A CA 1
ATOM 619 C C . ASP A 1 79 ? -3.278 -37.451 22.507 1.00 92.50 79 ASP A C 1
ATOM 621 O O . ASP A 1 79 ? -3.816 -37.260 23.592 1.00 92.50 79 ASP A O 1
ATOM 625 N N . ILE A 1 80 ? -3.187 -36.505 21.559 1.00 93.44 80 ILE A N 1
ATOM 626 C CA . ILE A 1 80 ? -3.727 -35.148 21.714 1.00 93.44 80 ILE A CA 1
ATOM 627 C C . ILE A 1 80 ? -5.226 -35.197 22.041 1.00 93.44 80 ILE A C 1
ATOM 629 O O . ILE A 1 80 ? -6.033 -35.856 21.354 1.00 93.44 80 ILE A O 1
ATOM 633 N N . LEU A 1 81 ? -5.578 -34.459 23.089 1.00 92.75 81 LEU A N 1
ATOM 634 C CA . LEU A 1 81 ? -6.933 -34.243 23.569 1.00 92.75 81 LEU A CA 1
ATOM 635 C C . LEU A 1 81 ? -7.446 -32.856 23.174 1.00 92.75 81 LEU A C 1
ATOM 637 O O . LEU A 1 81 ? -6.682 -31.907 22.999 1.00 92.75 81 LEU A O 1
ATOM 641 N N . GLU A 1 82 ? -8.764 -32.742 23.033 1.00 92.00 82 GLU A N 1
ATOM 642 C CA . GLU A 1 82 ? -9.417 -31.468 22.712 1.00 92.00 82 GLU A CA 1
ATOM 643 C C . GLU A 1 82 ? -9.182 -30.453 23.835 1.00 92.00 82 GLU A C 1
ATOM 645 O O . GLU A 1 82 ? -8.855 -29.301 23.556 1.00 92.00 82 GLU A O 1
ATOM 650 N N . GLU A 1 83 ? -9.209 -30.906 25.094 1.00 90.94 83 GLU A N 1
ATOM 651 C CA . GLU A 1 83 ? -8.977 -30.066 26.269 1.00 90.94 83 GLU A CA 1
ATOM 652 C C . GLU A 1 83 ? -7.575 -29.433 26.284 1.00 90.94 83 GLU A C 1
ATOM 654 O O . GLU A 1 83 ? -7.419 -28.305 26.743 1.00 90.94 83 GLU A O 1
ATOM 659 N N . GLU A 1 84 ? -6.556 -30.118 25.750 1.00 90.69 84 GLU A N 1
ATOM 660 C CA . GLU A 1 84 ? -5.186 -29.586 25.668 1.00 90.69 84 GLU A CA 1
ATOM 661 C C . GLU A 1 84 ? -5.082 -28.450 24.639 1.00 90.69 84 GLU A C 1
ATOM 663 O O . GLU A 1 84 ? -4.365 -27.470 24.848 1.00 90.69 84 GLU A O 1
ATOM 668 N N . ILE A 1 85 ? -5.816 -28.559 23.527 1.00 91.94 85 ILE A N 1
ATOM 669 C CA . ILE A 1 85 ? -5.882 -27.512 22.501 1.00 91.94 85 ILE A CA 1
ATOM 670 C C . ILE A 1 85 ? -6.724 -26.332 22.999 1.00 91.94 85 ILE A C 1
ATOM 672 O O . ILE A 1 85 ? -6.350 -25.180 22.782 1.00 91.94 85 ILE A O 1
ATOM 676 N N . GLU A 1 86 ? -7.829 -26.597 23.696 1.00 90.75 86 GLU A N 1
ATOM 677 C CA . GLU A 1 86 ? -8.649 -25.560 24.326 1.00 90.75 86 GLU A CA 1
ATOM 678 C C . GLU A 1 86 ? -7.863 -24.778 25.381 1.00 90.75 86 GLU A C 1
ATOM 680 O O . GLU A 1 86 ? -7.882 -23.547 25.361 1.00 90.75 86 GLU A O 1
ATOM 685 N N . GLU A 1 87 ? -7.126 -25.467 26.259 1.00 89.19 87 GLU A N 1
ATOM 686 C CA . GLU A 1 87 ? -6.258 -24.833 27.256 1.00 89.19 87 GLU A CA 1
ATOM 687 C C . GLU A 1 87 ? -5.170 -23.985 26.586 1.00 89.19 87 GLU A C 1
ATOM 689 O O . GLU A 1 87 ? -4.924 -22.855 27.008 1.00 89.19 87 GLU A O 1
ATOM 694 N N . LEU A 1 88 ? -4.564 -24.481 25.502 1.00 89.44 88 LEU A N 1
ATOM 695 C CA . LEU A 1 88 ? -3.563 -23.734 24.743 1.00 89.44 88 LEU A CA 1
ATOM 696 C C . LEU A 1 88 ? -4.139 -22.443 24.143 1.00 89.44 88 LEU A C 1
ATOM 698 O O . LEU A 1 88 ? -3.502 -21.391 24.231 1.00 89.44 88 LEU A O 1
ATOM 702 N N . ILE A 1 89 ? -5.331 -22.517 23.541 1.00 87.75 89 ILE A N 1
ATOM 703 C CA . ILE A 1 89 ? -6.023 -21.355 22.966 1.00 87.75 89 ILE A CA 1
ATOM 704 C C . ILE A 1 89 ? -6.388 -20.359 24.068 1.00 87.75 89 ILE A C 1
ATOM 706 O O . ILE A 1 89 ? -6.163 -19.160 23.910 1.00 87.75 89 ILE A O 1
ATOM 710 N N . GLU A 1 90 ? -6.935 -20.837 25.185 1.00 85.69 90 GLU A N 1
ATOM 711 C CA . GLU A 1 90 ? -7.362 -19.983 26.292 1.00 85.69 90 GLU A CA 1
ATOM 712 C C . GLU A 1 90 ? -6.169 -19.311 26.985 1.00 85.69 90 GLU A C 1
ATOM 714 O O . GLU A 1 90 ? -6.226 -18.121 27.285 1.00 85.69 90 GLU A O 1
ATOM 719 N N . GLY A 1 91 ? -5.047 -20.021 27.134 1.00 81.50 91 GLY A N 1
ATOM 720 C CA . GLY A 1 91 ? -3.794 -19.460 27.645 1.00 81.50 91 GLY A CA 1
ATOM 721 C C . GLY A 1 91 ? -3.215 -18.336 26.777 1.00 81.50 91 GLY A C 1
ATOM 722 O O . GLY A 1 91 ? -2.430 -17.536 27.271 1.00 81.50 91 GLY A O 1
ATOM 723 N N . HIS A 1 92 ? -3.631 -18.239 25.510 1.00 78.19 92 HIS A N 1
ATOM 724 C CA . HIS A 1 92 ? -3.251 -17.166 24.584 1.00 78.19 92 HIS A CA 1
ATOM 725 C C . HIS A 1 92 ? -4.416 -16.219 24.258 1.00 78.19 92 HIS A C 1
ATOM 727 O O . HIS A 1 92 ? -4.303 -15.389 23.356 1.00 78.19 92 HIS A O 1
ATOM 733 N N . ARG A 1 93 ? -5.544 -16.308 24.977 1.00 77.69 93 ARG A N 1
ATOM 734 C CA . ARG A 1 93 ? -6.678 -15.384 24.806 1.00 77.69 93 ARG A CA 1
ATOM 735 C C . ARG A 1 93 ? -6.454 -14.042 25.511 1.00 77.69 93 ARG A C 1
ATOM 737 O O . ARG A 1 93 ? -7.341 -13.184 25.506 1.00 77.69 93 ARG A O 1
ATOM 744 N N . GLU A 1 94 ? -5.301 -13.844 26.140 1.00 75.19 94 GLU A N 1
ATOM 745 C CA . GLU A 1 94 ? -4.971 -12.570 26.763 1.00 75.19 94 GLU A CA 1
ATOM 746 C C . GLU A 1 94 ? -5.026 -11.452 25.716 1.00 75.19 94 GLU A C 1
ATOM 748 O O . GLU A 1 94 ? -4.422 -11.506 24.644 1.00 75.19 94 GLU A O 1
ATOM 753 N N . THR A 1 95 ? -5.845 -10.442 25.998 1.00 71.62 95 THR A N 1
ATOM 754 C CA . THR A 1 95 ? -5.900 -9.242 25.173 1.00 71.62 95 THR A CA 1
ATOM 755 C C . THR A 1 95 ? -4.592 -8.499 25.355 1.00 71.62 95 THR A C 1
ATOM 757 O O . THR A 1 95 ? -4.256 -8.197 26.500 1.00 71.62 95 THR A O 1
ATOM 760 N N . LEU A 1 96 ? -3.923 -8.169 24.246 1.00 71.75 96 LEU A N 1
ATOM 761 C CA . LEU A 1 96 ? -2.729 -7.324 24.249 1.00 71.75 96 LEU A CA 1
ATOM 762 C C . LEU A 1 96 ? -2.916 -6.157 25.220 1.00 71.75 96 LEU A C 1
ATOM 764 O O . LEU A 1 96 ? -3.880 -5.388 25.119 1.00 71.75 96 LEU A O 1
ATOM 768 N N . THR A 1 97 ? -2.002 -6.058 26.173 1.00 82.44 97 THR A N 1
ATOM 769 C CA . THR A 1 97 ? -1.912 -4.911 27.067 1.00 82.44 97 THR A CA 1
ATOM 770 C C . THR A 1 97 ? -1.515 -3.668 26.271 1.00 82.44 97 THR A C 1
ATOM 772 O O . THR A 1 97 ? -1.030 -3.755 25.140 1.00 82.44 97 THR A O 1
ATOM 775 N N . ASN A 1 98 ? -1.741 -2.479 26.836 1.00 82.12 98 ASN A N 1
ATOM 776 C CA . ASN A 1 98 ? -1.346 -1.241 26.157 1.00 82.12 98 ASN A CA 1
ATOM 777 C C . ASN A 1 98 ? 0.171 -1.208 25.932 1.00 82.12 98 ASN A C 1
ATOM 779 O O . ASN A 1 98 ? 0.622 -0.729 24.900 1.00 82.12 98 ASN A O 1
ATOM 783 N N . GLU A 1 99 ? 0.936 -1.761 26.869 1.00 83.06 99 GLU A N 1
ATOM 784 C CA . GLU A 1 99 ? 2.387 -1.870 26.807 1.00 83.06 99 GLU A CA 1
ATOM 785 C C . GLU A 1 99 ? 2.845 -2.803 25.673 1.00 83.06 99 GLU A C 1
ATOM 787 O O . GLU A 1 99 ? 3.719 -2.429 24.895 1.00 83.06 99 GLU A O 1
ATOM 792 N N . GLU A 1 100 ? 2.218 -3.974 25.514 1.00 81.75 100 GLU A N 1
ATOM 793 C CA . GLU A 1 100 ? 2.514 -4.897 24.404 1.00 81.75 100 GLU A CA 1
ATOM 794 C C . GLU A 1 100 ? 2.079 -4.327 23.048 1.00 81.75 100 GLU A C 1
ATOM 796 O O . GLU A 1 100 ? 2.741 -4.539 22.032 1.00 81.75 100 GLU A O 1
ATOM 801 N N . LEU A 1 101 ? 0.975 -3.573 23.018 1.00 81.81 101 LEU A N 1
ATOM 802 C CA . LEU A 1 101 ? 0.530 -2.869 21.818 1.00 81.81 101 LEU A CA 1
ATOM 803 C C . LEU A 1 101 ? 1.515 -1.762 21.420 1.00 81.81 101 LEU A C 1
ATOM 805 O O . LEU A 1 101 ? 1.834 -1.623 20.240 1.00 81.81 101 LEU A O 1
ATOM 809 N N . GLU A 1 102 ? 2.004 -0.984 22.386 1.00 83.00 102 GLU A N 1
ATOM 810 C CA . GLU A 1 102 ? 3.049 0.017 22.163 1.00 83.00 102 GLU A CA 1
ATOM 811 C C . GLU A 1 102 ? 4.343 -0.637 21.669 1.00 83.00 102 GLU A C 1
ATOM 813 O O . GLU A 1 102 ? 4.955 -0.128 20.732 1.00 83.00 102 GLU A O 1
ATOM 818 N N . GLU A 1 103 ? 4.732 -1.783 22.231 1.00 82.50 103 GLU A N 1
ATOM 819 C CA . GLU A 1 103 ? 5.912 -2.535 21.800 1.00 82.50 103 GLU A CA 1
ATOM 820 C C . GLU A 1 103 ? 5.774 -3.082 20.373 1.00 82.50 103 GLU A C 1
ATOM 822 O O . GLU A 1 103 ? 6.718 -2.966 19.597 1.00 82.50 103 GLU A O 1
ATOM 827 N N . LEU A 1 104 ? 4.599 -3.590 19.985 1.00 78.62 104 LEU A N 1
ATOM 828 C CA . LEU A 1 104 ? 4.331 -4.075 18.625 1.00 78.62 104 LEU A CA 1
ATOM 829 C C . LEU A 1 104 ? 4.342 -2.949 17.579 1.00 78.62 104 LEU A C 1
ATOM 831 O O . LEU A 1 104 ? 4.812 -3.128 16.452 1.00 78.62 104 LEU A O 1
ATOM 835 N N . ILE A 1 105 ? 3.818 -1.775 17.946 1.00 80.69 105 ILE A N 1
ATOM 836 C CA . ILE A 1 105 ? 3.896 -0.575 17.104 1.00 80.69 105 ILE A CA 1
ATOM 837 C C . ILE A 1 105 ? 5.356 -0.143 16.965 1.00 80.69 105 ILE A C 1
ATOM 839 O O . ILE A 1 105 ? 5.787 0.190 15.865 1.00 80.69 105 ILE A O 1
ATOM 843 N N . LYS A 1 106 ? 6.110 -0.175 18.066 1.00 77.81 106 LYS A N 1
ATOM 844 C CA . LYS A 1 106 ? 7.512 0.230 18.102 1.00 77.81 106 LYS A CA 1
ATOM 845 C C . LYS A 1 106 ? 8.395 -0.710 17.278 1.00 77.81 106 LYS A C 1
ATOM 847 O O . LYS A 1 106 ? 9.152 -0.219 16.450 1.00 77.81 106 LYS A O 1
ATOM 852 N N . SER A 1 107 ? 8.228 -2.028 17.398 1.00 65.06 107 SER A N 1
ATOM 853 C CA . SER A 1 107 ? 8.981 -3.012 16.608 1.00 65.06 107 SER A CA 1
ATOM 854 C C . SER A 1 107 ? 8.669 -2.934 15.113 1.00 65.06 107 SER A C 1
ATOM 856 O O . SER A 1 107 ? 9.578 -3.030 14.301 1.00 65.06 107 SER A O 1
ATOM 858 N N . SER A 1 108 ? 7.425 -2.617 14.735 1.00 60.25 108 SER A N 1
ATOM 859 C CA . SER A 1 108 ? 7.074 -2.334 13.331 1.00 60.25 108 SER A CA 1
ATOM 860 C C . SER A 1 108 ? 7.725 -1.056 12.775 1.00 60.25 108 SER A C 1
ATOM 862 O O . SER A 1 108 ? 7.695 -0.838 11.567 1.00 60.25 108 SER A O 1
ATOM 864 N N . THR A 1 109 ? 8.265 -0.189 13.640 1.00 53.91 109 THR A N 1
ATOM 865 C CA . THR 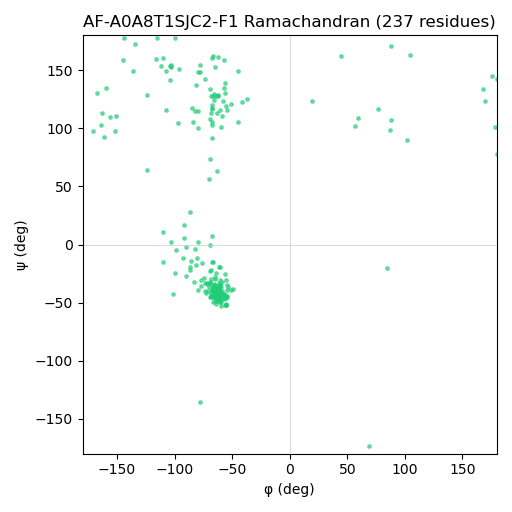A 1 109 ? 8.963 1.056 13.263 1.00 53.91 109 THR A CA 1
ATOM 866 C C . THR A 1 109 ? 10.472 1.025 13.522 1.00 53.91 109 THR A C 1
ATOM 868 O O . THR A 1 109 ? 11.175 1.892 13.019 1.00 53.91 109 THR A O 1
ATOM 871 N N . GLU A 1 110 ? 10.968 0.066 14.308 1.00 49.00 110 GLU A N 1
ATOM 872 C CA . GLU A 1 110 ? 12.388 -0.087 14.667 1.00 49.00 110 GLU A CA 1
ATOM 873 C C . GLU A 1 110 ? 13.150 -1.025 13.715 1.00 49.00 110 GLU A C 1
ATOM 875 O O . GLU A 1 110 ? 14.375 -0.975 13.697 1.00 49.00 110 GLU A O 1
ATOM 880 N N . ASP A 1 111 ? 12.466 -1.783 12.846 1.00 46.53 111 ASP A N 1
ATOM 881 C CA . ASP A 1 111 ? 13.090 -2.535 11.736 1.00 46.53 111 ASP A CA 1
ATOM 882 C C . ASP A 1 111 ? 13.695 -1.622 10.630 1.00 46.53 111 ASP A C 1
ATOM 884 O O . ASP A 1 111 ? 14.132 -2.111 9.587 1.00 46.53 111 ASP A O 1
ATOM 888 N N . GLU A 1 112 ? 13.738 -0.295 10.828 1.00 50.16 112 GLU A N 1
ATOM 889 C CA . GLU A 1 112 ? 14.421 0.658 9.933 1.00 50.16 112 GLU A CA 1
ATOM 890 C C . GLU A 1 112 ? 15.827 1.083 10.408 1.00 50.16 112 GLU A C 1
ATOM 892 O O . GLU A 1 112 ? 16.523 1.753 9.650 1.00 50.16 112 GLU A O 1
ATOM 897 N N . ASP A 1 113 ? 16.288 0.665 11.594 1.00 48.34 113 ASP A N 1
ATOM 898 C CA . ASP A 1 113 ? 17.615 1.027 12.128 1.00 48.34 113 ASP A CA 1
ATOM 899 C C . ASP A 1 113 ? 18.447 -0.225 12.474 1.00 48.34 113 ASP A C 1
ATOM 901 O O . ASP A 1 113 ? 18.819 -0.453 13.627 1.00 48.34 113 ASP A O 1
ATOM 905 N N . ASP A 1 114 ? 18.777 -1.032 11.462 1.00 42.12 114 ASP A N 1
ATOM 906 C CA . ASP A 1 114 ? 19.947 -1.915 11.534 1.00 42.12 114 ASP A CA 1
ATOM 907 C C . ASP A 1 114 ? 21.046 -1.353 10.620 1.00 42.12 114 ASP A C 1
ATOM 909 O O . ASP A 1 114 ? 20.887 -1.225 9.400 1.00 42.12 114 ASP A O 1
ATOM 913 N N . ASP A 1 115 ? 22.146 -0.976 11.275 1.00 48.34 115 ASP A N 1
ATOM 914 C CA . ASP A 1 115 ? 23.399 -0.407 10.766 1.00 48.34 115 ASP A CA 1
ATOM 915 C C . ASP A 1 115 ? 24.196 -1.468 9.983 1.00 48.34 115 ASP A C 1
ATOM 917 O O . ASP A 1 115 ? 25.341 -1.796 10.297 1.00 48.34 115 ASP A O 1
ATOM 921 N N . ASP A 1 116 ? 23.566 -2.042 8.962 1.00 41.38 116 ASP A N 1
ATOM 922 C CA . ASP A 1 116 ? 24.285 -2.552 7.807 1.00 41.38 116 ASP A CA 1
ATOM 923 C C . ASP A 1 116 ? 24.614 -1.357 6.909 1.00 41.38 116 ASP A C 1
ATOM 925 O O . ASP A 1 116 ? 23.861 -0.387 6.832 1.00 41.38 116 ASP A O 1
ATOM 929 N N . GLU A 1 117 ? 25.735 -1.427 6.193 1.00 49.47 117 GLU A N 1
ATOM 930 C CA . GLU A 1 117 ? 26.079 -0.539 5.079 1.00 49.47 117 GLU A CA 1
ATOM 931 C C . GLU A 1 117 ? 25.056 -0.721 3.937 1.00 49.47 117 GLU A C 1
ATOM 933 O O . GLU A 1 117 ? 25.377 -1.190 2.843 1.00 49.47 117 GLU A O 1
ATOM 938 N N . GLN A 1 118 ? 23.793 -0.385 4.209 1.00 38.78 118 GLN A N 1
ATOM 939 C CA . GLN A 1 118 ? 22.692 -0.394 3.278 1.00 38.78 118 GLN A CA 1
ATOM 940 C C . GLN A 1 118 ? 22.990 0.702 2.270 1.00 38.78 118 GLN A C 1
ATOM 942 O O . GLN A 1 118 ? 22.850 1.899 2.523 1.00 38.78 118 GLN A O 1
ATOM 947 N N . GLU A 1 119 ? 23.449 0.271 1.103 1.00 50.72 119 GLU A N 1
ATOM 948 C CA . GLU A 1 119 ? 23.243 1.002 -0.130 1.00 50.72 119 GLU A CA 1
ATOM 949 C C . GLU A 1 119 ? 21.768 1.435 -0.122 1.00 50.72 119 GLU A C 1
ATOM 951 O O . GLU A 1 119 ? 20.892 0.574 -0.224 1.00 50.72 119 GLU A O 1
ATOM 956 N N . GLU A 1 120 ? 21.510 2.732 0.138 1.00 46.91 120 GLU A N 1
ATOM 957 C CA . GLU A 1 120 ? 20.160 3.296 0.291 1.00 46.91 120 GLU A CA 1
ATOM 958 C C . GLU A 1 120 ? 19.228 2.609 -0.713 1.00 46.91 120 GLU A C 1
ATOM 960 O O . GLU A 1 120 ? 19.548 2.632 -1.917 1.00 46.91 120 GLU A O 1
ATOM 965 N N . PRO A 1 121 ? 18.092 2.017 -0.283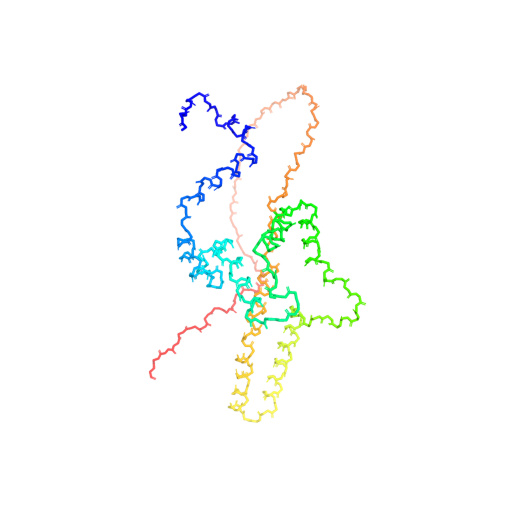 1.00 46.19 121 PRO A N 1
ATOM 966 C CA . PRO A 1 121 ? 17.144 1.451 -1.228 1.00 46.19 121 PRO A CA 1
ATOM 967 C C . PRO A 1 121 ? 16.870 2.543 -2.244 1.00 46.19 121 PRO A C 1
ATOM 969 O O . PRO A 1 121 ? 16.532 3.665 -1.858 1.00 46.19 121 PRO A O 1
ATOM 972 N N . THR A 1 122 ? 17.164 2.257 -3.518 1.00 63.25 122 THR A N 1
ATOM 973 C CA . THR A 1 122 ? 17.391 3.266 -4.557 1.00 63.25 122 THR A CA 1
ATOM 974 C C . THR A 1 122 ? 16.082 3.977 -4.887 1.00 63.25 122 THR A C 1
ATOM 976 O O . THR A 1 122 ? 15.452 3.757 -5.914 1.00 63.25 122 THR A O 1
ATOM 979 N N . THR A 1 123 ? 15.651 4.840 -3.980 1.00 86.62 123 THR A N 1
ATOM 980 C CA . THR A 1 123 ? 14.325 5.430 -3.977 1.00 86.62 123 THR A CA 1
ATOM 981 C C . THR A 1 123 ? 14.348 6.585 -4.955 1.00 86.62 123 THR A C 1
ATOM 983 O O . THR A 1 123 ? 15.331 7.338 -5.033 1.00 86.62 123 THR A O 1
ATOM 986 N N . TRP A 1 124 ? 13.295 6.695 -5.759 1.00 92.50 124 TRP A N 1
ATOM 987 C CA . TRP A 1 124 ? 13.160 7.764 -6.736 1.00 92.50 124 TRP A CA 1
ATOM 988 C C . TRP A 1 124 ? 13.019 9.111 -6.030 1.00 92.50 124 TRP A C 1
ATOM 990 O O . TRP A 1 124 ? 12.124 9.316 -5.217 1.00 92.50 124 TRP A O 1
ATOM 1000 N N . THR A 1 125 ? 13.897 10.052 -6.368 1.00 94.06 125 THR A N 1
ATOM 1001 C CA . THR A 1 125 ? 13.833 11.439 -5.895 1.00 94.06 125 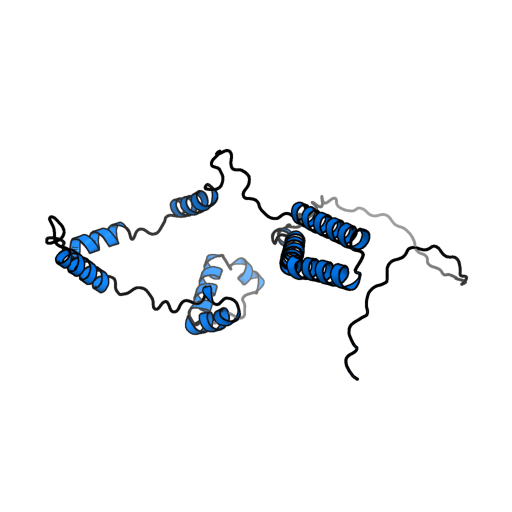THR A CA 1
ATOM 1002 C C . THR A 1 125 ? 13.605 12.377 -7.075 1.00 94.06 125 THR A C 1
ATOM 1004 O O . THR A 1 125 ? 13.917 12.039 -8.220 1.00 94.06 125 THR A O 1
ATOM 1007 N N . LEU A 1 126 ? 13.116 13.595 -6.811 1.00 93.38 126 LEU A N 1
ATOM 1008 C CA . LEU A 1 126 ? 12.970 14.627 -7.850 1.00 93.38 126 LEU A CA 1
ATOM 1009 C C . LEU A 1 126 ? 14.294 14.892 -8.589 1.00 93.38 126 LEU A C 1
ATOM 1011 O O . LEU A 1 126 ? 14.286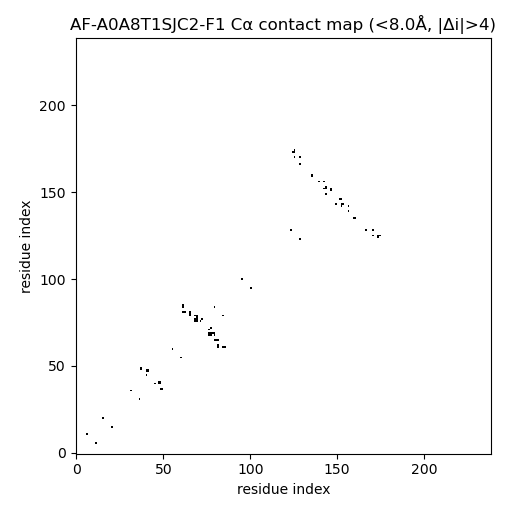 15.130 -9.795 1.00 93.38 126 LEU A O 1
ATOM 1015 N N . HIS A 1 127 ? 15.425 14.811 -7.878 1.00 94.56 127 HIS A N 1
ATOM 1016 C CA . HIS A 1 127 ? 16.756 14.944 -8.469 1.00 94.56 127 HIS A CA 1
ATOM 1017 C C . HIS A 1 127 ? 17.053 13.809 -9.454 1.00 94.56 127 HIS A C 1
ATOM 1019 O O . HIS A 1 127 ? 17.379 14.082 -10.605 1.00 94.56 127 HIS A O 1
ATOM 1025 N N . LYS A 1 128 ? 16.856 12.549 -9.040 1.00 95.31 128 LYS A N 1
ATOM 1026 C CA . LYS A 1 128 ? 17.087 11.374 -9.898 1.00 95.31 128 LYS A CA 1
ATOM 1027 C C . LYS A 1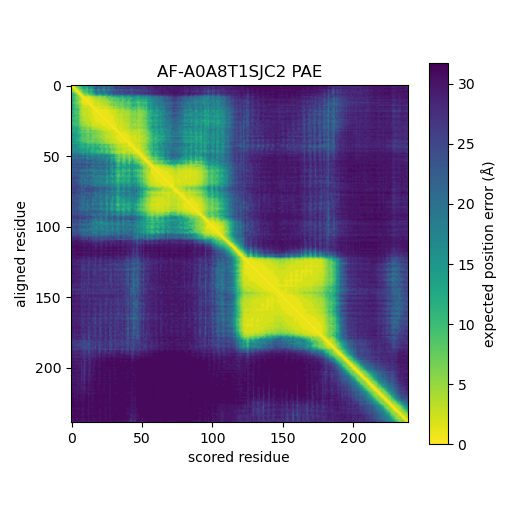 128 ? 16.217 11.414 -11.162 1.00 95.31 128 LYS A C 1
ATOM 1029 O O . LYS A 1 128 ? 16.704 11.130 -12.253 1.00 95.31 128 LYS A O 1
ATOM 1034 N N . PHE A 1 129 ? 14.952 11.833 -11.053 1.00 96.50 129 PHE A N 1
ATOM 1035 C CA . PHE A 1 129 ? 14.098 12.063 -12.228 1.00 96.50 129 PHE A CA 1
ATOM 1036 C C . PHE A 1 129 ? 14.648 13.159 -13.145 1.00 96.50 129 PHE A C 1
ATOM 1038 O O . PHE A 1 129 ? 14.695 12.977 -14.361 1.00 96.50 129 PHE A O 1
ATOM 1045 N N . SER A 1 130 ? 15.094 14.282 -12.575 1.00 95.69 130 SER A N 1
ATOM 1046 C CA . SER A 1 130 ? 15.699 15.372 -13.344 1.00 95.69 130 SER A CA 1
ATOM 1047 C C . SER A 1 130 ? 16.931 14.905 -14.122 1.00 95.69 130 SER A C 1
ATOM 1049 O O . SER A 1 130 ? 17.079 15.262 -15.290 1.00 95.69 130 SER A O 1
ATOM 1051 N N . GLU A 1 131 ? 17.790 14.087 -13.512 1.00 97.50 131 GLU A N 1
ATOM 1052 C CA . GLU A 1 131 ? 18.968 13.514 -14.173 1.00 97.50 131 GLU A CA 1
ATOM 1053 C C . GLU A 1 131 ? 18.577 12.620 -15.356 1.00 97.50 131 GLU A C 1
ATOM 1055 O O . GLU A 1 131 ? 19.111 12.784 -16.455 1.00 97.50 131 GLU A O 1
ATOM 1060 N N . VAL A 1 132 ? 17.593 11.730 -15.174 1.00 97.50 132 VAL A N 1
ATOM 1061 C CA . VAL A 1 132 ? 17.080 10.862 -16.248 1.00 97.50 132 VAL A CA 1
ATOM 1062 C C . VAL A 1 132 ? 16.497 11.686 -17.397 1.00 97.50 132 VAL A C 1
ATOM 1064 O O . VAL A 1 132 ? 16.825 11.444 -18.561 1.00 97.50 132 VAL A O 1
ATOM 1067 N N . PHE A 1 133 ? 15.668 12.690 -17.101 1.00 97.81 133 PHE A N 1
ATOM 1068 C CA . PHE A 1 133 ? 15.067 13.537 -18.134 1.00 97.81 133 PHE A CA 1
ATOM 1069 C C . PHE A 1 133 ? 16.108 14.382 -18.870 1.00 97.81 133 PHE A C 1
ATOM 1071 O O . PHE A 1 133 ? 16.008 14.564 -20.085 1.00 97.81 133 PHE A O 1
ATOM 1078 N N . GLN A 1 134 ? 17.136 14.861 -18.169 1.00 98.12 134 GLN A N 1
ATOM 1079 C CA . GLN A 1 134 ? 18.234 15.593 -18.789 1.00 98.12 134 GLN A CA 1
ATOM 1080 C C . GLN A 1 134 ? 19.083 14.686 -19.687 1.00 98.12 134 GLN A C 1
ATOM 1082 O O . GLN A 1 134 ? 19.426 15.089 -20.800 1.00 98.12 134 GLN A O 1
ATOM 1087 N N . ALA A 1 135 ? 19.367 13.456 -19.253 1.00 98.25 135 ALA A N 1
ATOM 1088 C CA . ALA A 1 135 ? 20.078 12.467 -20.057 1.00 98.25 135 ALA A CA 1
ATOM 1089 C C . ALA A 1 135 ? 19.295 12.099 -21.327 1.00 98.25 135 ALA A C 1
ATOM 1091 O O . ALA A 1 135 ? 19.864 12.080 -22.418 1.00 98.25 135 ALA A O 1
ATOM 1092 N N . ALA A 1 136 ? 17.982 11.883 -21.211 1.00 98.19 136 ALA A N 1
ATOM 1093 C CA . ALA A 1 136 ? 17.113 11.604 -22.350 1.00 98.19 136 ALA A CA 1
ATOM 1094 C C . ALA A 1 136 ? 17.053 12.776 -23.337 1.00 98.19 136 ALA A C 1
ATOM 1096 O O . ALA A 1 136 ? 17.134 12.572 -24.547 1.00 98.19 136 ALA A O 1
ATOM 1097 N N . LYS A 1 137 ? 16.965 14.012 -22.830 1.00 97.88 137 LYS A N 1
ATOM 1098 C CA . LYS A 1 137 ? 17.016 15.213 -23.668 1.00 97.88 137 LYS A CA 1
ATOM 1099 C C . LYS A 1 137 ? 18.337 15.298 -24.431 1.00 97.88 137 LYS A C 1
ATOM 1101 O O . LYS A 1 137 ? 18.321 15.447 -25.644 1.00 97.88 137 LYS A O 1
ATOM 1106 N N . HIS A 1 138 ? 19.460 15.139 -23.736 1.00 98.38 138 HIS A N 1
ATOM 1107 C CA . HIS A 1 138 ? 20.778 15.170 -24.362 1.00 98.38 138 HIS A CA 1
ATOM 1108 C C . HIS A 1 138 ? 20.943 14.066 -25.420 1.00 98.38 138 HIS A C 1
ATOM 1110 O O . HIS A 1 138 ? 21.480 14.313 -26.495 1.00 98.38 138 HIS A O 1
ATOM 1116 N N . LEU A 1 139 ? 20.442 12.855 -25.152 1.00 98.31 139 LEU A N 1
ATOM 1117 C CA . LEU A 1 139 ? 20.430 11.771 -26.133 1.00 98.31 139 LEU A CA 1
ATOM 1118 C C . LEU A 1 139 ? 19.599 12.135 -27.374 1.00 98.31 139 LEU A C 1
ATOM 1120 O O . LEU A 1 139 ? 20.056 11.914 -28.492 1.00 98.31 139 LEU A O 1
ATOM 1124 N N . ASN A 1 140 ? 18.411 12.710 -27.186 1.00 98.19 140 ASN A N 1
ATOM 1125 C CA . ASN A 1 140 ? 17.561 13.159 -28.288 1.00 98.19 140 ASN A CA 1
ATOM 1126 C C . ASN A 1 140 ? 18.240 14.251 -29.130 1.00 98.19 140 ASN A C 1
ATOM 1128 O O . ASN A 1 140 ? 18.168 14.196 -30.357 1.00 98.19 140 ASN A O 1
ATOM 1132 N N . ASP A 1 141 ? 18.935 15.194 -28.487 1.00 98.19 141 ASP A N 1
ATOM 1133 C CA . ASP A 1 141 ? 19.705 16.240 -29.169 1.00 98.19 141 ASP A CA 1
ATOM 1134 C C . ASP A 1 141 ? 20.830 15.612 -30.019 1.00 98.19 141 ASP A C 1
ATOM 1136 O O . ASP A 1 141 ? 20.936 15.888 -31.213 1.00 98.19 141 ASP A O 1
ATOM 1140 N N . LEU A 1 142 ? 21.595 14.661 -29.462 1.00 98.19 142 LEU A N 1
ATOM 1141 C CA . LEU A 1 142 ? 22.637 13.935 -30.204 1.00 98.19 142 LEU A CA 1
ATOM 1142 C C . LEU A 1 142 ? 22.083 13.125 -31.387 1.00 98.19 142 LEU A C 1
ATOM 1144 O O . LEU A 1 142 ? 22.700 13.083 -32.452 1.00 98.19 142 LEU A O 1
ATOM 1148 N N . ILE A 1 143 ? 20.931 12.469 -31.220 1.00 98.12 143 ILE A N 1
ATOM 1149 C CA . ILE A 1 143 ? 20.266 11.719 -32.298 1.00 98.12 143 ILE A CA 1
ATOM 1150 C C . ILE A 1 143 ? 19.813 12.669 -33.413 1.00 98.12 143 ILE A C 1
ATOM 1152 O O . ILE A 1 143 ? 19.925 12.331 -34.591 1.00 98.12 143 ILE A O 1
ATOM 1156 N N . SER A 1 144 ? 19.326 13.860 -33.061 1.00 96.06 144 SER A N 1
ATOM 1157 C CA . SER A 1 144 ? 18.956 14.892 -34.031 1.00 96.06 144 SER A CA 1
ATOM 1158 C C . SER A 1 144 ? 20.168 15.442 -34.787 1.00 96.06 144 SER A C 1
ATOM 1160 O O . SER A 1 144 ? 20.073 15.678 -35.990 1.00 96.06 144 SER A O 1
ATOM 1162 N N . ASP A 1 145 ? 21.299 15.624 -34.106 1.00 97.69 145 ASP A N 1
ATOM 1163 C CA . ASP A 1 145 ? 22.504 16.213 -34.695 1.00 97.69 145 ASP A CA 1
ATOM 1164 C C . ASP A 1 145 ? 23.282 15.232 -35.582 1.00 97.69 145 ASP A C 1
ATOM 1166 O O . ASP A 1 145 ? 23.883 15.633 -36.583 1.00 97.69 145 ASP A O 1
ATOM 1170 N N . TYR A 1 146 ? 23.311 13.947 -35.218 1.00 97.56 146 TYR A N 1
ATOM 1171 C CA . TYR A 1 146 ? 24.158 12.955 -35.887 1.00 97.56 146 TYR A CA 1
ATOM 1172 C C . TYR A 1 146 ? 23.429 12.090 -36.912 1.00 97.56 146 TYR A C 1
ATOM 1174 O O . TYR A 1 146 ? 24.093 11.561 -37.806 1.00 97.56 146 TYR A O 1
ATOM 1182 N N . ASP A 1 147 ? 22.107 11.909 -36.814 1.00 97.44 147 ASP A N 1
ATOM 1183 C CA . ASP A 1 147 ? 21.362 11.081 -37.766 1.00 97.44 147 ASP A CA 1
ATOM 1184 C C . ASP A 1 147 ? 21.022 11.873 -39.047 1.00 97.44 147 ASP A C 1
ATOM 1186 O O . ASP A 1 147 ? 20.199 12.788 -39.008 1.00 97.44 147 ASP A O 1
ATOM 1190 N N . PRO A 1 148 ? 21.560 11.498 -40.227 1.00 96.88 148 PRO A N 1
ATOM 1191 C CA . PRO A 1 148 ? 21.230 12.175 -41.482 1.00 96.88 148 PRO A CA 1
ATOM 1192 C C . PRO A 1 148 ? 19.775 11.962 -41.938 1.00 96.88 148 PRO A C 1
ATOM 1194 O O . PRO A 1 148 ? 19.309 12.647 -42.848 1.00 96.88 148 PRO A O 1
ATOM 1197 N N . SER A 1 149 ? 19.065 10.980 -41.370 1.00 98.12 149 SER A N 1
ATOM 1198 C CA . SER A 1 149 ? 17.663 10.692 -41.673 1.00 98.12 149 SER A CA 1
ATOM 1199 C C . SER A 1 149 ? 16.739 11.332 -40.640 1.00 98.12 149 SER A C 1
ATOM 1201 O O . SER A 1 149 ? 16.545 10.804 -39.546 1.00 98.12 149 SER A O 1
ATOM 1203 N N . MET A 1 150 ? 16.091 12.431 -41.032 1.00 96.12 150 MET A N 1
ATOM 1204 C CA . MET A 1 150 ? 15.102 13.130 -40.202 1.00 96.12 150 MET A CA 1
ATOM 1205 C C . MET A 1 150 ? 13.949 12.211 -39.769 1.00 96.12 150 MET A C 1
ATOM 1207 O O . MET A 1 150 ? 13.543 12.225 -38.612 1.00 96.12 150 MET A O 1
ATOM 1211 N N . GLU A 1 151 ? 13.431 11.381 -40.680 1.00 97.75 151 GLU A N 1
ATOM 1212 C CA . GLU A 1 151 ? 12.315 10.472 -40.383 1.00 97.75 151 GLU A CA 1
ATOM 1213 C C . GLU A 1 151 ? 12.691 9.451 -39.302 1.00 97.75 151 GLU A C 1
ATOM 1215 O O . GLU A 1 151 ? 11.932 9.224 -38.357 1.00 97.75 151 GLU A O 1
ATOM 1220 N N . ARG A 1 152 ? 13.888 8.862 -39.409 1.00 98.19 152 ARG A N 1
ATOM 1221 C CA . ARG A 1 152 ? 14.383 7.891 -38.429 1.00 98.19 152 ARG A CA 1
ATOM 1222 C C . ARG A 1 152 ? 14.700 8.559 -37.093 1.00 98.19 152 ARG A C 1
ATOM 1224 O O . ARG A 1 152 ? 14.274 8.037 -36.064 1.00 98.19 152 ARG A O 1
ATOM 1231 N N . SER A 1 153 ? 15.377 9.705 -37.123 1.00 98.12 153 SER A N 1
ATOM 1232 C CA . SER A 1 153 ? 15.698 10.507 -35.941 1.00 98.12 153 SER A CA 1
ATOM 1233 C C . SER A 1 153 ? 14.436 10.855 -35.146 1.00 98.12 153 SER A C 1
ATOM 1235 O O . SER A 1 153 ? 14.313 10.506 -33.972 1.00 98.12 153 SER A O 1
ATOM 1237 N N . LEU A 1 154 ? 13.418 11.409 -35.816 1.00 97.56 154 LEU A N 1
ATOM 1238 C CA . LEU A 1 154 ? 12.135 11.745 -35.196 1.00 97.56 154 LEU A CA 1
ATOM 1239 C C . LEU A 1 154 ? 11.409 10.520 -34.642 1.00 97.56 154 LEU A C 1
ATOM 1241 O O . LEU A 1 154 ? 10.806 10.603 -33.572 1.00 97.56 154 LEU A O 1
ATOM 1245 N N . LYS A 1 155 ? 11.445 9.387 -35.353 1.00 98.19 155 LYS A N 1
ATOM 1246 C CA . LYS A 1 155 ? 10.818 8.148 -34.882 1.00 98.19 155 LYS A CA 1
ATOM 1247 C C . LYS A 1 155 ? 11.437 7.679 -33.565 1.00 98.19 155 LYS A C 1
ATOM 1249 O O . LYS A 1 155 ? 10.694 7.370 -32.640 1.00 98.19 155 LYS A O 1
ATOM 1254 N N . ILE A 1 156 ? 12.767 7.666 -33.470 1.00 97.50 156 ILE A N 1
ATOM 1255 C CA . ILE A 1 156 ? 13.484 7.231 -32.264 1.00 97.50 156 ILE A CA 1
ATOM 1256 C C . ILE A 1 156 ? 13.232 8.201 -31.108 1.00 97.50 156 ILE A C 1
ATOM 1258 O O . ILE A 1 156 ? 12.827 7.765 -30.033 1.00 97.50 156 ILE A O 1
ATOM 1262 N N . THR A 1 157 ? 13.387 9.506 -31.336 1.00 98.00 157 THR A N 1
ATOM 1263 C CA . THR A 1 157 ? 13.161 10.536 -30.311 1.00 98.00 157 THR A CA 1
ATOM 1264 C C . THR A 1 157 ? 11.739 10.478 -29.746 1.00 98.00 157 THR A C 1
ATOM 1266 O O . THR A 1 157 ? 11.551 10.516 -28.531 1.00 98.00 157 THR A O 1
ATOM 1269 N N . ARG A 1 158 ? 10.722 10.302 -30.604 1.00 97.56 158 ARG A N 1
ATOM 1270 C CA . ARG A 1 158 ? 9.325 10.135 -30.165 1.00 97.56 158 ARG A CA 1
ATOM 1271 C C . ARG A 1 158 ? 9.119 8.870 -29.338 1.00 97.56 158 ARG A C 1
ATOM 1273 O O . ARG A 1 158 ? 8.393 8.928 -28.351 1.00 97.56 158 ARG A O 1
ATOM 1280 N N . SER A 1 159 ? 9.742 7.755 -29.724 1.00 98.12 159 SER A N 1
ATOM 1281 C CA . SER A 1 159 ? 9.694 6.515 -28.943 1.00 98.12 159 SER A CA 1
ATOM 1282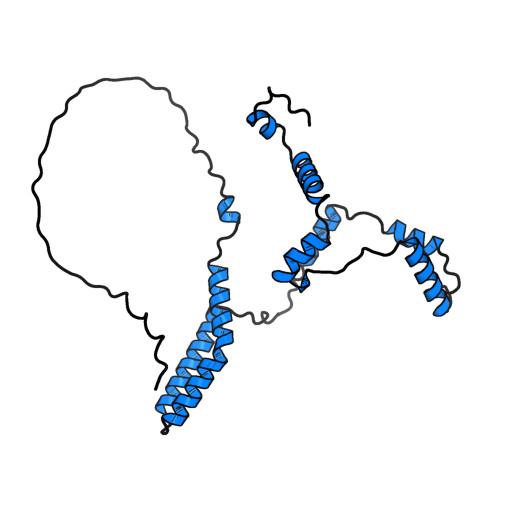 C C . SER A 1 159 ? 10.329 6.698 -27.565 1.00 98.12 159 SER A C 1
ATOM 1284 O O . SER A 1 159 ? 9.672 6.399 -26.580 1.00 98.12 159 SER A O 1
ATOM 1286 N N . ILE A 1 160 ? 11.520 7.303 -27.474 1.00 97.44 160 ILE A N 1
ATOM 1287 C CA . ILE A 1 160 ? 12.181 7.600 -26.189 1.00 97.44 160 ILE A CA 1
ATOM 1288 C C . ILE A 1 160 ? 11.277 8.457 -25.294 1.00 97.44 160 ILE A C 1
ATOM 1290 O O . ILE A 1 160 ? 11.088 8.150 -24.119 1.00 97.44 160 ILE A O 1
ATOM 1294 N N . THR A 1 161 ? 10.682 9.525 -25.835 1.00 96.19 161 THR A N 1
ATOM 1295 C CA . THR A 1 161 ? 9.747 10.363 -25.070 1.00 96.19 161 THR A CA 1
ATOM 1296 C C . THR A 1 161 ? 8.494 9.594 -24.648 1.00 96.19 161 THR A C 1
ATOM 1298 O O . THR A 1 161 ? 8.018 9.782 -23.531 1.00 96.19 161 THR A O 1
ATOM 1301 N N . GLY A 1 162 ? 7.959 8.733 -25.516 1.00 97.56 162 GLY A N 1
ATOM 1302 C CA . GLY A 1 162 ? 6.805 7.889 -25.214 1.00 97.56 162 GLY A CA 1
ATOM 1303 C C . GLY A 1 162 ? 7.085 6.883 -24.097 1.00 97.56 162 GLY A C 1
ATOM 1304 O O . GLY A 1 162 ? 6.298 6.785 -23.158 1.00 97.56 162 GLY A O 1
ATOM 1305 N N . ASP A 1 163 ? 8.229 6.204 -24.161 1.00 97.44 163 ASP A N 1
ATOM 1306 C CA . ASP A 1 163 ? 8.643 5.177 -23.199 1.00 97.44 163 ASP A CA 1
ATOM 1307 C C . ASP A 1 163 ? 8.980 5.772 -21.820 1.00 97.44 163 ASP A C 1
ATOM 1309 O O . ASP A 1 163 ? 8.875 5.089 -20.803 1.00 97.44 163 ASP A O 1
ATOM 1313 N N . LEU A 1 164 ? 9.315 7.067 -21.755 1.00 97.50 164 LEU A N 1
ATOM 1314 C CA . LEU A 1 164 ? 9.532 7.800 -20.503 1.00 97.50 164 LEU A CA 1
ATOM 1315 C C . LEU A 1 164 ? 8.245 8.298 -19.831 1.00 97.50 164 LEU A C 1
ATOM 1317 O O . LEU A 1 164 ? 8.315 8.835 -18.724 1.00 97.50 164 LEU A O 1
ATOM 1321 N N . ARG A 1 165 ? 7.065 8.117 -20.440 1.00 97.56 165 ARG A N 1
ATOM 1322 C CA . ARG A 1 165 ? 5.789 8.574 -19.860 1.00 97.56 165 ARG A CA 1
ATOM 1323 C C . ARG A 1 165 ? 5.534 8.059 -18.431 1.00 97.56 165 ARG A C 1
ATOM 1325 O O . ARG A 1 165 ? 5.197 8.892 -17.592 1.00 97.56 165 ARG A O 1
ATOM 1332 N N . PRO A 1 166 ? 5.758 6.773 -18.088 1.00 97.50 166 PRO A N 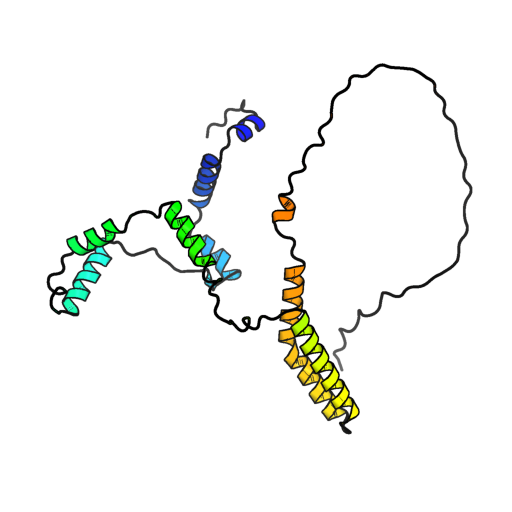1
ATOM 1333 C CA . PRO A 1 166 ? 5.550 6.298 -16.715 1.00 97.50 166 PRO A CA 1
ATOM 1334 C C . PRO A 1 166 ? 6.412 7.046 -15.686 1.00 97.50 166 PRO A C 1
ATOM 1336 O O . PRO A 1 166 ? 5.988 7.291 -14.562 1.00 97.50 166 PRO A O 1
ATOM 1339 N N . TYR A 1 167 ? 7.614 7.475 -16.078 1.00 97.00 167 TYR A N 1
ATOM 1340 C CA . TYR A 1 167 ? 8.499 8.260 -15.217 1.00 97.00 167 TYR A CA 1
ATOM 1341 C C . TYR A 1 167 ? 7.995 9.692 -15.026 1.00 97.00 167 TYR A C 1
ATOM 1343 O O . TYR A 1 167 ? 8.167 10.258 -13.951 1.00 97.00 167 TYR A O 1
ATOM 1351 N N . GLN A 1 168 ? 7.353 10.277 -16.040 1.00 96.44 168 GLN A N 1
ATOM 1352 C CA . GLN A 1 168 ? 6.713 11.591 -15.920 1.00 96.44 168 GLN A CA 1
ATOM 1353 C C . GLN A 1 168 ? 5.536 11.548 -14.941 1.00 96.44 168 GLN A C 1
ATOM 1355 O O . GLN A 1 168 ? 5.392 12.448 -14.117 1.00 96.44 168 GLN A O 1
ATOM 1360 N N . GLU A 1 169 ? 4.730 10.486 -15.002 1.00 97.00 169 GLU A N 1
ATOM 1361 C CA . GLU A 1 169 ? 3.610 10.264 -14.082 1.00 97.00 169 GLU A CA 1
ATOM 1362 C C . GLU A 1 169 ? 4.106 10.125 -12.634 1.00 97.00 169 GLU A C 1
ATOM 1364 O O . GLU A 1 169 ? 3.623 10.837 -11.754 1.00 97.00 169 GLU A O 1
ATOM 1369 N N . MET A 1 170 ? 5.138 9.304 -12.397 1.00 96.06 170 MET A N 1
ATOM 1370 C CA . MET A 1 170 ? 5.760 9.171 -11.070 1.00 96.06 170 MET A CA 1
ATOM 1371 C C . MET A 1 170 ? 6.378 10.484 -10.562 1.00 96.06 170 MET A C 1
ATOM 1373 O O . MET A 1 170 ? 6.281 10.801 -9.378 1.00 96.06 170 MET A O 1
ATOM 1377 N N . PHE A 1 171 ? 7.001 11.272 -11.440 1.00 95.81 171 PHE A N 1
ATOM 1378 C CA . PHE A 1 171 ? 7.575 12.567 -11.072 1.00 95.81 171 PHE A CA 1
ATOM 1379 C C . PHE A 1 171 ? 6.507 13.575 -10.618 1.00 95.81 171 PHE A C 1
ATOM 1381 O O . PHE A 1 171 ? 6.692 14.264 -9.610 1.00 95.81 171 PHE A O 1
ATOM 1388 N N . GLU A 1 172 ? 5.389 13.676 -11.343 1.00 95.12 172 GLU A N 1
ATOM 1389 C CA . GLU A 1 172 ? 4.294 14.579 -10.967 1.00 95.12 172 GLU A CA 1
ATOM 1390 C C . GLU A 1 172 ? 3.568 14.111 -9.698 1.00 95.12 172 GLU A C 1
ATOM 1392 O O . GLU A 1 172 ? 3.165 14.953 -8.891 1.00 95.12 172 GLU A O 1
ATOM 1397 N N . GLU A 1 173 ? 3.465 12.798 -9.467 1.00 95.31 173 GLU A N 1
ATOM 1398 C CA . GLU A 1 173 ? 2.959 12.242 -8.208 1.00 95.31 173 GLU A CA 1
ATOM 1399 C C . GLU A 1 173 ? 3.820 12.684 -7.018 1.00 95.31 173 GLU A C 1
ATOM 1401 O O . GLU A 1 173 ? 3.325 13.322 -6.089 1.00 95.31 173 GLU A O 1
ATOM 1406 N N . LEU A 1 174 ? 5.135 12.475 -7.099 1.00 93.31 174 LEU A N 1
ATOM 1407 C CA . LEU A 1 174 ? 6.068 12.840 -6.030 1.00 93.31 174 LEU A CA 1
ATOM 1408 C C . LEU A 1 174 ? 6.029 14.348 -5.717 1.00 93.31 174 LEU A C 1
ATOM 1410 O O . LEU A 1 174 ? 6.120 14.794 -4.571 1.00 93.31 174 LEU A O 1
ATOM 1414 N N . LYS A 1 175 ? 5.855 15.174 -6.749 1.00 91.69 175 LYS A N 1
ATOM 1415 C CA . LYS A 1 175 ? 5.698 16.627 -6.613 1.00 91.69 175 LYS A CA 1
ATOM 1416 C C . LYS A 1 175 ? 4.367 17.011 -5.962 1.00 91.69 175 LYS A C 1
ATOM 1418 O O . LYS A 1 175 ? 4.309 18.032 -5.271 1.00 91.69 175 LYS A O 1
ATOM 1423 N N . ARG A 1 176 ? 3.300 16.238 -6.181 1.00 92.12 176 ARG A N 1
ATOM 1424 C CA . ARG A 1 176 ? 2.005 16.414 -5.511 1.00 92.12 176 ARG A CA 1
ATOM 1425 C C . ARG A 1 176 ? 2.109 16.067 -4.031 1.00 92.12 176 ARG A C 1
ATOM 1427 O O . ARG A 1 176 ? 1.645 16.859 -3.212 1.00 92.12 176 ARG A O 1
ATOM 1434 N N . GLU A 1 177 ? 2.771 14.966 -3.698 1.00 88.31 177 GLU A N 1
ATOM 1435 C CA . GLU A 1 177 ? 3.020 14.545 -2.316 1.00 88.31 177 GLU A CA 1
ATOM 1436 C C . GLU A 1 177 ? 3.806 15.606 -1.534 1.00 88.31 177 GLU A C 1
ATOM 1438 O O . GLU A 1 177 ? 3.379 16.020 -0.459 1.00 88.31 177 GLU A O 1
ATOM 1443 N N . GLN A 1 178 ? 4.877 16.174 -2.107 1.00 83.19 178 GLN A N 1
ATOM 1444 C CA . GLN A 1 178 ? 5.632 17.256 -1.449 1.00 83.19 178 GLN A CA 1
ATOM 1445 C C . GLN A 1 178 ? 4.825 18.544 -1.230 1.00 83.19 178 GLN A C 1
ATOM 1447 O O . GLN A 1 178 ? 5.156 19.356 -0.363 1.00 83.19 178 GLN A O 1
ATOM 1452 N N . ARG A 1 179 ? 3.779 18.773 -2.029 1.00 81.81 179 ARG A N 1
ATOM 1453 C CA . ARG A 1 179 ? 2.875 19.923 -1.875 1.00 81.81 179 ARG A CA 1
ATOM 1454 C C . ARG A 1 179 ? 1.759 19.657 -0.873 1.00 81.81 179 ARG A C 1
ATOM 1456 O O . ARG A 1 179 ? 1.078 20.606 -0.475 1.00 81.81 179 ARG A O 1
ATOM 1463 N N . GLN A 1 180 ? 1.545 18.403 -0.482 1.00 80.12 180 GLN A N 1
ATOM 1464 C CA . GLN A 1 180 ? 0.528 18.058 0.490 1.00 80.12 180 GLN A CA 1
ATOM 1465 C C . GLN A 1 180 ? 0.929 18.627 1.850 1.00 80.12 180 GLN A C 1
ATOM 1467 O O . GLN A 1 180 ? 1.962 18.297 2.428 1.00 80.12 180 GLN A O 1
ATOM 1472 N N . LEU A 1 181 ? 0.100 19.531 2.366 1.00 76.44 181 LEU A N 1
ATOM 1473 C CA . LEU A 1 181 ? 0.324 20.096 3.686 1.00 76.44 181 LEU A CA 1
ATOM 1474 C C . LEU A 1 181 ? 0.087 19.011 4.745 1.00 76.44 181 LEU A C 1
ATOM 1476 O O . LEU A 1 181 ? -0.951 18.343 4.696 1.00 76.44 181 LEU A O 1
ATOM 1480 N N . PRO A 1 182 ? 0.984 18.869 5.735 1.00 76.62 182 PRO A N 1
ATOM 1481 C CA . PRO A 1 182 ? 0.753 17.967 6.851 1.00 76.62 182 PRO A CA 1
ATOM 1482 C C . PRO A 1 182 ? -0.560 18.316 7.553 1.00 76.62 182 PRO A C 1
ATOM 1484 O O . PRO A 1 182 ? -0.836 19.492 7.810 1.00 76.62 182 PRO A O 1
ATOM 1487 N N . ILE A 1 183 ? -1.344 17.305 7.940 1.00 73.00 183 ILE A N 1
ATOM 1488 C CA . ILE A 1 183 ? -2.602 17.497 8.689 1.00 73.00 183 ILE A CA 1
ATOM 1489 C C . ILE A 1 183 ? -2.384 18.293 9.990 1.00 73.00 183 ILE A C 1
ATOM 1491 O O . ILE A 1 183 ? -3.259 19.023 10.458 1.00 73.00 183 ILE A O 1
ATOM 1495 N N . THR A 1 184 ? -1.159 18.240 10.523 1.00 74.50 184 THR A N 1
ATOM 1496 C CA . THR A 1 184 ? -0.677 18.999 11.683 1.00 74.50 184 THR A CA 1
ATOM 1497 C C . THR A 1 184 ? -0.725 20.517 11.503 1.00 74.50 184 THR A C 1
ATOM 1499 O O . THR A 1 184 ? -0.777 21.243 12.498 1.00 74.50 184 THR A O 1
ATOM 1502 N N . MET A 1 185 ? -0.807 21.025 10.268 1.00 71.75 185 MET A N 1
ATOM 1503 C CA . MET A 1 185 ? -1.014 22.451 9.995 1.00 71.75 185 MET A CA 1
ATOM 1504 C C . MET A 1 185 ? -2.331 22.981 10.586 1.00 71.75 185 MET A C 1
ATOM 1506 O O . MET A 1 185 ? -2.374 24.139 11.004 1.00 71.75 185 MET A O 1
ATOM 1510 N N . PHE A 1 186 ? -3.376 22.150 10.698 1.00 67.69 186 PHE A N 1
ATOM 1511 C CA . PHE A 1 186 ? -4.666 22.545 11.283 1.00 67.69 186 PHE A CA 1
ATOM 1512 C C . PHE A 1 186 ? -4.682 22.517 12.819 1.00 67.69 186 PHE A C 1
ATOM 1514 O O . PHE A 1 186 ? -5.528 23.160 13.438 1.00 67.69 186 PHE A O 1
ATOM 1521 N N . PHE A 1 187 ? -3.725 21.831 13.451 1.00 73.50 187 PHE A N 1
ATOM 1522 C CA . PHE A 1 187 ? -3.648 21.689 14.910 1.00 73.50 187 PHE A CA 1
ATOM 1523 C C . PHE A 1 187 ? -2.792 22.766 15.595 1.00 73.50 187 PHE A C 1
ATOM 1525 O O . PHE A 1 187 ? -2.608 22.726 16.815 1.00 73.50 187 PHE A O 1
ATOM 1532 N N . LYS A 1 188 ? -2.297 23.775 14.859 1.00 66.31 188 LYS A N 1
ATOM 1533 C CA . LYS A 1 188 ? -1.612 24.929 15.463 1.00 66.31 188 LYS A CA 1
ATOM 1534 C C . LYS A 1 188 ? -2.603 25.769 16.275 1.00 66.31 188 LYS A C 1
ATOM 1536 O O . LYS A 1 188 ? -3.249 26.690 15.781 1.00 66.31 188 LYS A O 1
ATOM 1541 N N . LYS A 1 189 ? -2.700 25.437 17.562 1.00 59.97 189 LYS A N 1
ATOM 1542 C CA . LYS A 1 189 ? -3.449 26.158 18.593 1.00 59.97 189 LYS A CA 1
ATOM 1543 C C . LYS A 1 189 ? -2.988 27.622 18.606 1.00 59.97 189 LYS A C 1
ATOM 1545 O O . LYS A 1 189 ? -1.830 27.899 18.915 1.00 59.97 189 LYS A O 1
ATOM 1550 N N . LYS A 1 190 ? -3.875 28.572 18.279 1.00 58.47 190 LYS A N 1
ATOM 1551 C CA . LYS A 1 190 ? -3.619 30.001 18.530 1.00 58.47 190 LYS A CA 1
ATOM 1552 C C . LYS A 1 190 ? -3.391 30.170 20.030 1.00 58.47 190 LYS A C 1
ATOM 1554 O O . LYS A 1 190 ? -4.330 30.013 20.809 1.00 58.47 190 LYS A O 1
ATOM 1559 N N . GLN A 1 191 ? -2.164 30.486 20.440 1.00 52.91 191 GLN A N 1
ATOM 1560 C CA . GLN A 1 191 ? -1.952 31.001 21.786 1.00 52.91 191 GLN A CA 1
ATOM 1561 C C . GLN A 1 191 ? -2.671 32.354 21.897 1.00 52.91 191 GLN A C 1
ATOM 1563 O O . GLN A 1 191 ? -2.466 33.216 21.037 1.00 52.91 191 GLN A O 1
ATOM 1568 N N . PRO A 1 192 ? -3.533 32.562 22.905 1.00 46.28 192 PRO A N 1
ATOM 1569 C CA . PRO A 1 192 ? -4.067 33.885 23.167 1.00 46.28 192 PRO A CA 1
ATOM 1570 C C . PRO A 1 192 ? -2.917 34.781 23.631 1.00 46.28 192 PRO A C 1
ATOM 1572 O O . PRO A 1 192 ? -2.180 34.434 24.554 1.00 46.28 192 PRO A O 1
ATOM 1575 N N . ALA A 1 193 ? -2.762 35.934 22.977 1.00 43.78 193 ALA A N 1
ATOM 1576 C CA . ALA A 1 193 ? -1.871 36.982 23.444 1.00 43.78 193 ALA A CA 1
ATOM 1577 C C . ALA A 1 193 ? -2.266 37.346 24.881 1.00 43.78 193 ALA A C 1
ATOM 1579 O O . ALA A 1 193 ? -3.402 37.760 25.136 1.00 43.78 193 ALA A O 1
ATOM 1580 N N . ALA A 1 194 ? -1.340 37.155 25.821 1.00 39.84 194 ALA A N 1
ATOM 1581 C CA . ALA A 1 194 ? -1.507 37.580 27.198 1.00 39.84 194 ALA A CA 1
ATOM 1582 C C . ALA A 1 194 ? -1.715 39.101 27.215 1.00 39.84 194 ALA A C 1
ATOM 1584 O O . ALA A 1 194 ? -0.779 39.881 27.064 1.00 39.84 194 ALA A O 1
ATOM 1585 N N . THR A 1 195 ? -2.972 39.518 27.357 1.00 37.94 195 THR A N 1
ATOM 1586 C CA . THR A 1 195 ? -3.335 40.911 27.602 1.00 37.94 195 THR A CA 1
ATOM 1587 C C . THR A 1 195 ? -3.108 41.167 29.085 1.00 37.94 195 THR A C 1
ATOM 1589 O O . THR A 1 195 ? -3.925 40.773 29.919 1.00 37.94 195 THR A O 1
ATOM 1592 N N . SER A 1 196 ? -1.982 41.790 29.435 1.00 40.78 196 SER A N 1
ATOM 1593 C CA . SER A 1 196 ? -1.831 42.407 30.748 1.00 40.78 196 SER A CA 1
ATOM 1594 C C . SER A 1 196 ? -2.766 43.615 30.816 1.00 40.78 196 SER A C 1
ATOM 1596 O O . SER A 1 196 ? -2.644 44.599 30.090 1.00 40.78 196 SER A O 1
ATOM 1598 N N . ARG A 1 197 ? -3.769 43.486 31.678 1.00 39.75 197 ARG A N 1
ATOM 1599 C CA . ARG A 1 197 ? -4.736 44.516 32.042 1.00 39.75 197 ARG A CA 1
ATOM 1600 C C . ARG A 1 197 ? -4.028 45.631 32.821 1.00 39.75 197 ARG A C 1
ATOM 1602 O O . ARG A 1 197 ? -3.519 45.376 33.907 1.00 39.75 197 ARG A O 1
ATOM 1609 N N . ALA A 1 198 ? -4.075 46.855 32.306 1.00 38.00 198 ALA A N 1
ATOM 1610 C CA . ALA A 1 198 ? -3.966 48.079 33.096 1.00 38.00 198 ALA A CA 1
ATOM 1611 C C . ALA A 1 198 ? -5.209 48.940 32.808 1.00 38.00 198 ALA A C 1
ATOM 1613 O O . ALA A 1 198 ? -5.597 49.105 31.652 1.00 38.00 198 ALA A O 1
ATOM 1614 N N . GLU A 1 199 ? -5.878 49.378 33.874 1.00 35.97 199 GLU A N 1
ATOM 1615 C CA . GLU A 1 199 ? -7.111 50.179 33.862 1.00 35.97 199 GLU A CA 1
ATOM 1616 C C . GLU A 1 199 ? -6.916 51.604 33.304 1.00 35.97 199 GLU A C 1
ATOM 1618 O O . GLU A 1 199 ? -5.784 52.090 33.259 1.00 35.97 199 GLU A O 1
ATOM 1623 N N . PRO A 1 200 ? -8.006 52.279 32.878 1.00 52.47 200 PRO A N 1
ATOM 1624 C CA . PRO A 1 200 ? -7.949 53.538 32.141 1.00 52.47 200 PRO A CA 1
ATOM 1625 C C . PRO A 1 200 ? -8.115 54.769 33.046 1.00 52.47 200 PRO A C 1
ATOM 1627 O O . PRO A 1 200 ? -8.872 54.734 34.009 1.00 52.47 200 PRO A O 1
ATOM 1630 N N . GLU A 1 201 ? -7.514 55.893 32.651 1.00 35.44 201 GLU A N 1
ATOM 1631 C CA . GLU A 1 201 ? -7.898 57.241 33.100 1.00 35.44 201 GLU A CA 1
ATOM 1632 C C . GLU A 1 201 ? -7.920 58.211 31.892 1.00 35.44 201 GLU A C 1
ATOM 1634 O O . GLU A 1 201 ? -7.187 57.994 30.920 1.00 35.44 201 GLU A O 1
ATOM 1639 N N . PRO A 1 202 ? -8.786 59.246 31.893 1.00 49.53 202 PRO A N 1
ATOM 1640 C CA . PRO A 1 202 ? -9.268 59.908 30.679 1.00 49.53 202 PRO A CA 1
ATOM 1641 C C . PRO A 1 202 ? -8.676 61.312 30.482 1.00 49.53 202 PRO A C 1
ATOM 1643 O O . PRO A 1 202 ? -8.478 62.034 31.451 1.00 49.53 202 PRO A O 1
ATOM 1646 N N . THR A 1 203 ? -8.500 61.783 29.239 1.00 34.44 203 THR A N 1
ATOM 1647 C CA . THR A 1 203 ? -8.477 63.231 28.923 1.00 34.44 203 THR A CA 1
ATOM 1648 C C . THR A 1 203 ? -8.857 63.503 27.455 1.00 34.44 203 THR A C 1
ATOM 1650 O O . THR A 1 203 ? -8.123 63.175 26.532 1.00 34.44 203 THR A O 1
ATOM 1653 N N . THR A 1 204 ? -10.046 64.094 27.277 1.00 33.62 204 THR A N 1
ATOM 1654 C CA . THR A 1 204 ? -10.416 65.250 26.427 1.00 33.62 204 THR A CA 1
ATOM 1655 C C . THR A 1 204 ? -9.489 65.659 25.267 1.00 33.62 204 THR A C 1
ATOM 1657 O O . THR A 1 204 ? -8.377 66.109 25.506 1.00 33.62 204 THR A O 1
ATOM 1660 N N . SER A 1 205 ? -9.996 65.715 24.022 1.00 35.59 205 SER A N 1
ATOM 1661 C CA . SER A 1 205 ? -10.584 66.947 23.445 1.00 35.59 205 SER A CA 1
ATOM 1662 C C . SER A 1 205 ? -10.830 66.888 21.924 1.00 35.59 205 SER A C 1
ATOM 1664 O O . SER A 1 205 ? -9.930 66.606 21.145 1.00 35.59 205 SER A O 1
ATOM 1666 N N . SER A 1 206 ? -12.032 67.339 21.557 1.00 34.69 206 SER A N 1
ATOM 1667 C CA . SER A 1 206 ? -12.375 68.203 20.412 1.00 34.69 206 SER A CA 1
ATOM 1668 C C . SER A 1 206 ? -12.443 67.674 18.969 1.00 34.69 206 SER A C 1
ATOM 1670 O O . SER A 1 206 ? -11.469 67.334 18.310 1.00 34.69 206 SER A O 1
ATOM 1672 N N . MET A 1 207 ? -13.681 67.783 18.481 1.00 35.47 207 MET A N 1
ATOM 1673 C CA . MET A 1 207 ? -14.189 67.807 17.111 1.00 35.47 207 MET A CA 1
ATOM 1674 C C . MET A 1 207 ? -13.392 68.700 16.138 1.00 35.47 207 MET A C 1
ATOM 1676 O O . MET A 1 207 ? -12.986 69.802 16.496 1.00 35.47 207 MET A O 1
ATOM 1680 N N . THR A 1 208 ? -13.339 68.340 14.852 1.00 31.81 208 THR A N 1
ATOM 1681 C CA . THR A 1 208 ? -14.244 68.877 13.803 1.00 31.81 208 THR A CA 1
ATOM 1682 C C . THR A 1 208 ? -13.867 68.363 12.405 1.00 31.81 208 THR A C 1
ATOM 1684 O O . THR A 1 208 ? -12.706 68.140 12.081 1.00 31.81 208 THR A O 1
ATOM 1687 N N . CYS A 1 209 ? -14.900 68.143 11.590 1.00 31.98 209 CYS A N 1
ATOM 1688 C CA . CYS A 1 209 ? -14.845 67.762 10.177 1.00 31.98 209 CYS A CA 1
ATOM 1689 C C . CYS A 1 209 ? -14.529 68.970 9.276 1.00 31.98 209 CYS A C 1
ATOM 1691 O O . CYS A 1 209 ? -14.959 70.074 9.612 1.00 31.98 209 CYS A O 1
ATOM 1693 N N . SER A 1 210 ? -13.950 68.751 8.081 1.00 36.16 210 SER A N 1
ATOM 1694 C CA . SER A 1 210 ? -14.610 69.019 6.774 1.00 36.16 210 SER A CA 1
ATOM 1695 C C . SER A 1 210 ? -13.670 68.937 5.546 1.00 36.16 210 SER A C 1
ATOM 1697 O O . SER A 1 210 ? -12.699 69.675 5.459 1.00 36.16 210 SER A O 1
ATOM 1699 N N . LEU A 1 211 ? -14.069 68.070 4.599 1.00 32.38 211 LEU A N 1
ATOM 1700 C CA . LEU A 1 211 ? -14.239 68.249 3.134 1.00 32.38 211 LEU A CA 1
ATOM 1701 C C . LEU A 1 211 ? -13.064 68.677 2.206 1.00 32.38 211 LEU A C 1
ATOM 1703 O O . LEU A 1 211 ? -12.722 69.850 2.174 1.00 32.38 211 LEU A O 1
ATOM 1707 N N . SER A 1 212 ? -12.607 67.701 1.381 1.00 38.69 212 SER A N 1
ATOM 1708 C CA . SER A 1 212 ? -12.431 67.628 -0.113 1.00 38.69 212 SER A CA 1
ATOM 1709 C C . SER A 1 212 ? -11.793 68.801 -0.918 1.00 38.69 212 SER A C 1
ATOM 1711 O O . SER A 1 212 ? -11.811 69.915 -0.412 1.00 38.69 212 SER A O 1
ATOM 1713 N N . PRO A 1 213 ? -11.302 68.651 -2.191 1.00 45.69 213 PRO A N 1
ATOM 1714 C CA . PRO A 1 213 ? -11.637 67.638 -3.224 1.00 45.69 213 PRO A CA 1
ATOM 1715 C C . PRO A 1 213 ? -10.490 67.120 -4.157 1.00 45.69 213 PRO A C 1
ATOM 1717 O O . PRO A 1 213 ? -9.348 67.562 -4.096 1.00 45.69 213 PRO A O 1
ATOM 1720 N N . GLU A 1 214 ? -10.847 66.171 -5.037 1.00 41.38 214 GLU A N 1
ATOM 1721 C CA . GLU A 1 214 ? -10.099 65.622 -6.199 1.00 41.38 214 GLU A CA 1
ATOM 1722 C C . GLU A 1 214 ? -9.774 66.652 -7.310 1.00 41.38 214 GLU A C 1
ATOM 1724 O O . GLU A 1 214 ? -10.453 67.679 -7.410 1.00 41.38 214 GLU A O 1
ATOM 1729 N N . PRO A 1 215 ? -8.793 66.360 -8.200 1.00 42.28 215 PRO A N 1
ATOM 1730 C CA . PRO A 1 215 ? -9.137 66.040 -9.605 1.00 42.28 215 PRO A CA 1
ATOM 1731 C C . PRO A 1 215 ? -8.235 64.976 -10.301 1.00 42.28 215 PRO A C 1
ATOM 1733 O O . PRO A 1 215 ? -7.094 64.762 -9.905 1.00 42.28 215 PRO A O 1
ATOM 1736 N N . GLY A 1 216 ? -8.755 64.354 -11.377 1.00 33.44 216 GLY A N 1
ATOM 1737 C CA . GLY A 1 216 ? -8.196 63.191 -12.109 1.00 33.44 216 GLY A CA 1
ATOM 1738 C C . GLY A 1 216 ? -7.026 63.413 -13.109 1.00 33.44 216 GLY A C 1
ATOM 1739 O O . GLY A 1 216 ? -6.056 64.091 -12.791 1.00 33.44 216 GLY A O 1
ATOM 1740 N N . PRO A 1 217 ? -7.059 62.806 -14.321 1.00 60.03 217 PRO A N 1
ATOM 1741 C CA . PRO A 1 217 ? -6.353 61.554 -14.659 1.00 60.03 217 PRO A CA 1
ATOM 1742 C C . PRO A 1 217 ? -5.165 61.720 -15.639 1.00 60.03 217 PRO A C 1
ATOM 1744 O O . PRO A 1 217 ? -5.133 62.685 -16.397 1.00 60.03 217 PRO A O 1
ATOM 1747 N N . SER A 1 218 ? -4.231 60.749 -15.705 1.00 31.41 218 SER A N 1
ATOM 1748 C CA . SER A 1 218 ? -3.263 60.552 -16.820 1.00 31.41 218 SER A CA 1
ATOM 1749 C C . SER A 1 218 ? -2.535 59.184 -16.766 1.00 31.41 218 SER A C 1
ATOM 1751 O O . SER A 1 218 ? -1.948 58.836 -15.747 1.00 31.41 218 SER A O 1
ATOM 1753 N N . CYS A 1 219 ? -2.514 58.441 -17.881 1.00 33.62 219 CYS A N 1
ATOM 1754 C CA . CYS A 1 219 ? -1.514 57.399 -18.234 1.00 33.62 219 CYS A CA 1
ATOM 1755 C C . CYS A 1 219 ? -0.472 58.012 -19.214 1.00 33.62 219 CYS A C 1
ATOM 1757 O O . CYS A 1 219 ? -0.719 59.148 -19.629 1.00 33.62 219 CYS A O 1
ATOM 1759 N N . PRO A 1 220 ? 0.609 57.340 -19.708 1.00 49.28 220 PRO A N 1
ATOM 1760 C CA . PRO A 1 220 ? 1.117 55.958 -19.510 1.00 49.28 220 PRO A CA 1
ATOM 1761 C C . PRO A 1 220 ? 2.656 55.859 -19.245 1.00 49.28 220 PRO A C 1
ATOM 1763 O O . PRO A 1 220 ? 3.362 56.843 -19.433 1.00 49.28 220 PRO A O 1
ATOM 1766 N N . ARG A 1 221 ? 3.207 54.668 -18.909 1.00 29.80 221 ARG A N 1
ATOM 1767 C CA . ARG A 1 221 ? 4.390 54.032 -19.571 1.00 29.80 221 ARG A CA 1
ATOM 1768 C C . ARG A 1 221 ? 4.773 52.672 -18.951 1.00 29.80 221 ARG A C 1
ATOM 1770 O O . ARG A 1 221 ? 4.706 52.476 -17.746 1.00 29.80 221 ARG A O 1
ATOM 1777 N N . SER A 1 222 ? 5.181 51.779 -19.848 1.00 34.59 222 SER A N 1
ATOM 1778 C CA . SER A 1 222 ? 5.544 50.360 -19.769 1.00 34.59 222 SER A CA 1
ATOM 1779 C C . SER A 1 222 ? 6.786 49.984 -18.947 1.00 34.59 222 SER A C 1
ATOM 1781 O O . SER A 1 222 ? 7.752 50.736 -18.982 1.00 34.59 222 SER A O 1
ATOM 1783 N N . THR A 1 223 ? 6.802 48.747 -18.420 1.00 33.47 223 THR A N 1
ATOM 1784 C CA . THR A 1 223 ? 7.865 47.706 -18.552 1.00 33.47 223 THR A CA 1
ATOM 1785 C C . THR A 1 223 ? 7.260 46.349 -18.122 1.00 33.47 223 THR A C 1
ATOM 1787 O O . THR A 1 223 ? 6.867 46.206 -16.973 1.00 33.47 223 THR A O 1
ATOM 1790 N N . SER A 1 224 ? 6.906 45.448 -19.045 1.00 33.56 224 SER A N 1
ATOM 1791 C CA . SER A 1 224 ? 7.680 44.254 -19.448 1.00 33.56 224 SER A CA 1
ATOM 1792 C C . SER A 1 224 ? 8.040 43.282 -18.311 1.00 33.56 224 SER A C 1
ATOM 1794 O O . SER A 1 224 ? 9.055 43.487 -17.655 1.00 33.56 224 SER A O 1
ATOM 1796 N N . SER A 1 225 ? 7.317 42.163 -18.194 1.00 32.59 225 SER A N 1
ATOM 1797 C CA . SER A 1 225 ? 7.939 40.830 -18.165 1.00 32.59 225 SER A CA 1
ATOM 1798 C C . SER A 1 225 ? 6.909 39.759 -18.536 1.00 32.59 225 SER A C 1
ATOM 1800 O O . SER A 1 225 ? 5.764 39.813 -18.105 1.00 32.59 225 SER A O 1
ATOM 1802 N N . HIS A 1 226 ? 7.356 38.858 -19.401 1.00 37.50 226 HIS A N 1
ATOM 1803 C CA . HIS A 1 226 ? 6.670 37.735 -20.031 1.00 37.50 226 HIS A CA 1
ATOM 1804 C C . HIS A 1 226 ? 6.184 36.696 -19.011 1.00 37.50 226 HIS A C 1
ATOM 1806 O O . HIS A 1 226 ? 7.010 36.197 -18.259 1.00 37.50 226 HIS A O 1
ATOM 1812 N N . ASP A 1 227 ? 4.906 36.325 -19.072 1.00 35.91 227 ASP A N 1
ATOM 1813 C CA . ASP A 1 227 ? 4.396 34.992 -18.724 1.00 35.91 227 ASP A CA 1
ATOM 1814 C C . ASP A 1 227 ? 3.006 34.853 -19.359 1.00 35.91 227 ASP A C 1
ATOM 1816 O O . ASP A 1 227 ? 2.025 35.330 -18.803 1.00 35.91 227 ASP A O 1
ATOM 1820 N N . ASP A 1 228 ? 2.952 34.309 -20.577 1.00 37.19 228 ASP A N 1
ATOM 1821 C CA . ASP A 1 228 ? 1.796 33.572 -21.113 1.00 37.19 228 ASP A CA 1
ATOM 1822 C C . ASP A 1 228 ? 2.086 33.135 -22.554 1.00 37.19 228 ASP A C 1
ATOM 1824 O O . ASP A 1 228 ? 2.003 33.934 -23.489 1.00 37.19 228 ASP A O 1
ATOM 1828 N N . LEU A 1 229 ? 2.453 31.863 -22.739 1.00 36.44 229 LEU A N 1
ATOM 1829 C CA . LEU A 1 229 ? 2.229 31.133 -23.991 1.00 36.44 229 LEU A CA 1
ATOM 1830 C C . LEU A 1 229 ? 2.561 29.648 -23.809 1.00 36.44 229 LEU A C 1
ATOM 1832 O O . LEU A 1 229 ? 3.723 29.258 -23.886 1.00 36.44 229 LEU A O 1
ATOM 1836 N N . LEU A 1 230 ? 1.528 28.834 -23.573 1.00 36.50 230 LEU A N 1
ATOM 1837 C CA . LEU A 1 230 ? 1.237 27.613 -24.345 1.00 36.50 230 LEU A CA 1
ATOM 1838 C C . LEU A 1 230 ? -0.021 26.923 -23.791 1.00 36.50 230 LEU A C 1
ATOM 1840 O O . LEU A 1 230 ? 0.031 25.924 -23.080 1.00 36.50 230 LEU A O 1
ATOM 1844 N N . ILE A 1 231 ? -1.173 27.481 -24.155 1.00 41.88 231 ILE A N 1
ATOM 1845 C CA . ILE A 1 231 ? -2.375 26.691 -24.439 1.00 41.88 231 ILE A CA 1
ATOM 1846 C C . ILE A 1 231 ? -2.499 26.641 -25.969 1.00 41.88 231 ILE A C 1
ATOM 1848 O O . ILE A 1 231 ? -2.030 27.561 -26.640 1.00 41.88 231 ILE A O 1
ATOM 1852 N N . VAL A 1 232 ? -3.166 25.598 -26.476 1.00 35.00 232 VAL A N 1
ATOM 1853 C CA . VAL A 1 232 ? -3.416 25.233 -27.886 1.00 35.00 232 VAL A CA 1
ATOM 1854 C C . VAL A 1 232 ? -2.268 24.362 -28.431 1.00 35.00 232 VAL A C 1
ATOM 1856 O O . VAL A 1 232 ? -1.141 24.818 -28.564 1.00 35.00 232 VAL A O 1
ATOM 1859 N N . LEU A 1 233 ? -2.446 23.052 -28.638 1.00 35.38 233 LEU A N 1
ATOM 1860 C CA . LEU A 1 233 ? -3.272 22.467 -29.700 1.00 35.38 233 LEU A CA 1
ATOM 1861 C C . LEU A 1 233 ? -3.852 21.095 -29.289 1.00 35.38 233 LEU A C 1
ATOM 1863 O O . LEU A 1 233 ? -3.130 20.102 -29.213 1.00 35.38 233 LEU A O 1
ATOM 1867 N N . SER A 1 234 ? -5.167 21.057 -29.090 1.00 42.44 234 SER A N 1
ATOM 1868 C CA . SER A 1 234 ? -6.012 19.918 -29.463 1.00 42.44 234 SER A CA 1
ATOM 1869 C C . SER A 1 234 ? -6.902 20.405 -30.607 1.00 42.44 234 SER A C 1
ATOM 1871 O O . SER A 1 234 ? -7.192 21.596 -30.649 1.00 42.44 234 SER A O 1
ATOM 1873 N N . GLU A 1 235 ? -7.340 19.477 -31.457 1.00 43.00 235 GLU A N 1
ATOM 1874 C CA . GLU A 1 235 ? -8.140 19.660 -32.684 1.00 43.00 235 GLU A CA 1
ATOM 1875 C C . GLU A 1 235 ? -7.309 19.932 -33.947 1.00 43.00 235 GLU A C 1
ATOM 1877 O O . GLU A 1 235 ? -6.865 21.043 -34.206 1.00 43.00 235 GLU A O 1
ATOM 1882 N N . GLU A 1 236 ? -7.092 18.874 -34.732 1.00 37.03 236 GLU A N 1
ATOM 1883 C CA . GLU A 1 236 ? -7.772 18.733 -36.028 1.00 37.03 236 GLU A CA 1
ATOM 1884 C C . GLU A 1 236 ? -7.663 17.273 -36.508 1.00 37.03 236 GLU A C 1
ATOM 1886 O O . GLU A 1 236 ? -6.582 16.742 -36.770 1.00 37.03 236 GLU A O 1
ATOM 1891 N N . GLU A 1 237 ? -8.823 16.622 -36.544 1.00 48.03 237 GLU A N 1
ATOM 1892 C CA . GLU A 1 237 ? -9.150 15.446 -37.347 1.00 48.03 237 GLU A CA 1
ATOM 1893 C C . GLU A 1 237 ? -10.025 15.957 -38.512 1.00 48.03 237 GLU A C 1
ATOM 1895 O O . GLU A 1 237 ? -10.717 16.960 -38.333 1.00 48.03 237 GLU A O 1
ATOM 1900 N N . GLU A 1 238 ? -10.009 15.237 -39.642 1.00 46.19 238 GLU A N 1
ATOM 1901 C CA . GLU A 1 238 ? -10.903 15.340 -40.821 1.00 46.19 238 GLU A CA 1
ATOM 1902 C C . GLU A 1 238 ? -10.352 16.075 -42.071 1.00 46.19 238 GLU A C 1
ATOM 1904 O O . GLU A 1 238 ? -10.489 17.284 -42.232 1.00 46.19 238 GLU A O 1
ATOM 1909 N N . ASP A 1 239 ? -9.699 15.309 -42.962 1.00 46.59 239 ASP A N 1
ATOM 1910 C CA . ASP A 1 239 ? -10.186 14.967 -44.324 1.00 46.59 239 ASP A CA 1
ATOM 1911 C C . ASP A 1 239 ? -9.317 13.852 -44.961 1.00 46.59 239 ASP A C 1
ATOM 1913 O O . ASP A 1 239 ? -8.065 13.955 -44.926 1.00 46.59 239 ASP A O 1
#

pLDDT: mean 75.29, std 22.67, range [29.8, 98.38]

Organism: Chelydra serpentina (NCBI:txid8475)

Foldseek 3Di:
DPPPPPDDPVNVVVPDDPVNVVVVVCVVCVVPDLVNVLVVCCVVPVVPRDPDPDDPDPLVVLVVCLVVLCVVDDDPSVPDDSVVVVCVVVVVPDDQDPVNVVVVVVVVVCVVDDPDPPPPPPDDDLVNLVVVVVVLVVVLVVLCVPPPDPVVSVVVNVVSVVVCVVSVVVNVVVVVVVVDDPPCVVVPDPDPDPDDDDDDDDDDDDDDDDDDDDDDDDDDDDDDDDDDDDDDDDDDDDD